Protein AF-K9WYU1-F1 (afdb_monomer_lite)

Secondary structure (DSSP, 8-state):
-HHHHHHHHHHHHHT------PPPHHHHHHHHHHHHHHHHHHHHHHHHHHHHHHHHHHHHHHHHHHHHHHHHHHHSSS---SGGGGGGG-----SB-SSEEEEEEEEETTEEEEEEEEEEPS-TTSSPPPPPEEEEEEEE--TT-SS---EEEEEEEE-SSPPPTT--GGGS----EEEETTEEEE-TTSS-----

pLDDT: mean 74.94, std 17.94, range [28.62, 97.25]

Radius of gyration: 30.77 Å; chains: 1; bounding box: 110×38×59 Å

Structure (mmCIF, N/CA/C/O backbone):
data_AF-K9WYU1-F1
#
_entry.id   AF-K9WYU1-F1
#
loop_
_atom_site.group_PDB
_atom_site.id
_atom_site.type_symbol
_atom_site.label_atom_id
_atom_site.label_alt_id
_atom_site.label_comp_id
_atom_site.label_asym_id
_atom_site.label_entity_id
_atom_site.label_seq_id
_atom_site.pdbx_PDB_ins_code
_atom_site.Cartn_x
_atom_site.Cartn_y
_atom_site.Cartn_z
_atom_site.occupancy
_atom_site.B_iso_or_equiv
_atom_site.auth_seq_id
_atom_site.auth_comp_id
_atom_site.auth_asym_id
_atom_site.auth_atom_id
_atom_site.pdbx_PDB_model_num
ATOM 1 N N . MET A 1 1 ? -76.101 -20.540 28.365 1.00 56.84 1 MET A N 1
ATOM 2 C CA . MET A 1 1 ? -74.832 -20.818 27.644 1.00 56.84 1 MET A CA 1
ATOM 3 C C . MET A 1 1 ? -73.953 -19.582 27.402 1.00 56.84 1 MET A C 1
ATOM 5 O O . MET A 1 1 ? -72.744 -19.715 27.496 1.00 56.84 1 MET A O 1
ATOM 9 N N . LYS A 1 2 ? -74.488 -18.376 27.135 1.00 62.12 2 LYS A N 1
ATOM 10 C CA . LYS A 1 2 ? -73.661 -17.176 26.840 1.00 62.12 2 LYS A CA 1
ATOM 11 C C . LYS A 1 2 ? -72.877 -16.600 28.038 1.00 62.12 2 LYS A C 1
ATOM 13 O O . LYS A 1 2 ? -71.869 -15.927 27.843 1.00 62.12 2 LYS A O 1
ATOM 18 N N . THR A 1 3 ? -73.328 -16.848 29.265 1.00 70.81 3 THR A N 1
ATOM 19 C CA . THR A 1 3 ? -72.749 -16.286 30.498 1.00 70.81 3 THR A CA 1
ATOM 20 C C . THR A 1 3 ? -71.429 -16.939 30.905 1.00 70.81 3 THR A C 1
ATOM 22 O O . THR A 1 3 ? -70.506 -16.228 31.291 1.00 70.81 3 THR A O 1
ATOM 25 N N . GLU A 1 4 ? -71.283 -18.254 30.737 1.00 70.50 4 GLU A N 1
ATOM 26 C CA . GLU A 1 4 ? -70.026 -18.949 31.058 1.00 70.50 4 GLU A CA 1
ATOM 27 C C . GLU A 1 4 ? -68.892 -18.617 30.089 1.00 70.50 4 GLU A C 1
ATOM 29 O O . GLU A 1 4 ? -67.740 -18.496 30.498 1.00 70.50 4 GLU A O 1
ATOM 34 N N . LEU A 1 5 ? -69.214 -18.404 28.809 1.00 76.56 5 LEU A N 1
ATOM 35 C CA . LEU A 1 5 ? -68.229 -17.995 27.809 1.00 76.56 5 LEU A CA 1
ATOM 36 C C . LEU A 1 5 ? -67.701 -16.589 28.122 1.00 76.56 5 LEU A C 1
ATOM 38 O O . LEU A 1 5 ? -66.493 -16.369 28.091 1.00 76.56 5 LEU A O 1
ATOM 42 N N . LYS A 1 6 ? -68.586 -15.666 28.533 1.00 73.75 6 LYS A N 1
ATOM 43 C CA . LYS A 1 6 ? -68.189 -14.342 29.037 1.00 73.75 6 LYS A CA 1
ATOM 44 C C . LYS A 1 6 ? -67.286 -14.442 30.267 1.00 73.75 6 LYS A C 1
ATOM 46 O O . LYS A 1 6 ? -66.288 -13.732 30.325 1.00 73.75 6 LYS A O 1
ATOM 51 N N . ALA A 1 7 ? -67.612 -15.320 31.215 1.00 78.94 7 ALA A N 1
ATOM 52 C CA . ALA A 1 7 ? -66.820 -15.508 32.428 1.00 78.94 7 ALA A CA 1
ATOM 53 C C . ALA A 1 7 ? -65.430 -16.098 32.128 1.00 78.94 7 ALA A C 1
ATOM 55 O O . ALA A 1 7 ? -64.431 -15.547 32.584 1.00 78.94 7 ALA A O 1
ATOM 56 N N . LYS A 1 8 ? -65.340 -17.143 31.291 1.00 71.56 8 LYS A N 1
ATOM 57 C CA . LYS A 1 8 ? -64.056 -17.731 30.860 1.00 71.56 8 LYS A CA 1
ATOM 58 C C . LYS A 1 8 ? -63.217 -16.776 30.013 1.00 71.56 8 LYS A C 1
ATOM 60 O O . LYS A 1 8 ? -61.997 -16.769 30.142 1.00 71.56 8 LYS A O 1
ATOM 65 N N . PHE A 1 9 ? -63.847 -15.953 29.179 1.00 76.81 9 PHE A N 1
ATOM 66 C CA . PHE A 1 9 ? -63.158 -14.932 28.390 1.00 76.81 9 PHE A CA 1
ATOM 67 C C . PHE A 1 9 ? -62.587 -13.816 29.277 1.00 76.81 9 PHE A C 1
ATOM 69 O O . PHE A 1 9 ? -61.421 -13.455 29.131 1.00 76.81 9 PHE A O 1
ATOM 76 N N . LEU A 1 10 ? -63.361 -13.333 30.258 1.00 78.75 10 LEU A N 1
ATOM 77 C CA . LEU A 1 10 ? -62.864 -12.385 31.262 1.00 78.75 10 LEU A CA 1
ATOM 78 C C . LEU A 1 10 ? -61.727 -12.987 32.090 1.00 78.75 10 LEU A C 1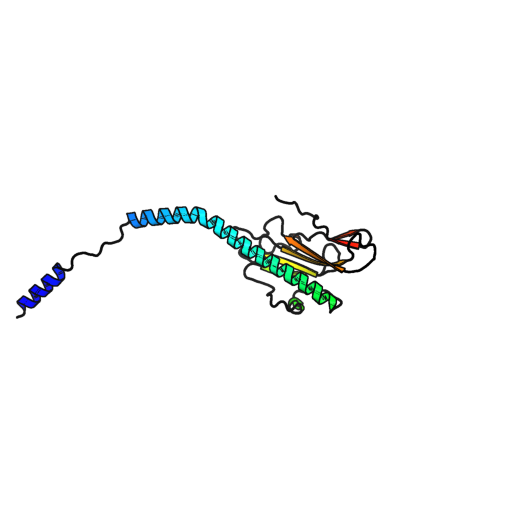
ATOM 80 O O . LEU A 1 10 ? -60.727 -12.316 32.321 1.00 78.75 10 LEU A O 1
ATOM 84 N N . GLN A 1 11 ? -61.850 -14.252 32.495 1.00 77.75 11 GLN A N 1
ATOM 85 C CA . GLN A 1 11 ? -60.817 -14.955 33.252 1.00 77.75 11 GLN A CA 1
ATOM 86 C C . GLN A 1 11 ? -59.533 -15.139 32.429 1.00 77.75 11 GLN A C 1
ATOM 88 O O . GLN A 1 11 ? -58.446 -14.995 32.973 1.00 77.75 11 GLN A O 1
ATOM 93 N N . HIS A 1 12 ? -59.630 -15.382 31.120 1.00 75.38 12 HIS A N 1
ATOM 94 C CA . HIS A 1 12 ? -58.466 -15.484 30.235 1.00 75.38 12 HIS A CA 1
ATOM 95 C C . HIS A 1 12 ? -57.747 -14.137 30.045 1.00 75.38 12 HIS A C 1
ATOM 97 O O . HIS A 1 12 ? -56.519 -14.098 30.047 1.00 75.38 12 HIS A O 1
ATOM 103 N N . ILE A 1 13 ? -58.490 -13.026 29.952 1.00 76.75 13 ILE A N 1
ATOM 104 C CA . ILE A 1 13 ? -57.902 -11.677 29.878 1.00 76.75 13 ILE A CA 1
ATOM 105 C C . ILE A 1 13 ? -57.288 -11.259 31.223 1.00 76.75 13 ILE A C 1
ATOM 107 O O . ILE A 1 13 ? -56.179 -10.732 31.248 1.00 76.75 13 ILE A O 1
ATOM 111 N N . LEU A 1 14 ? -57.963 -11.535 32.344 1.00 73.12 14 LEU A N 1
ATOM 112 C CA . LEU A 1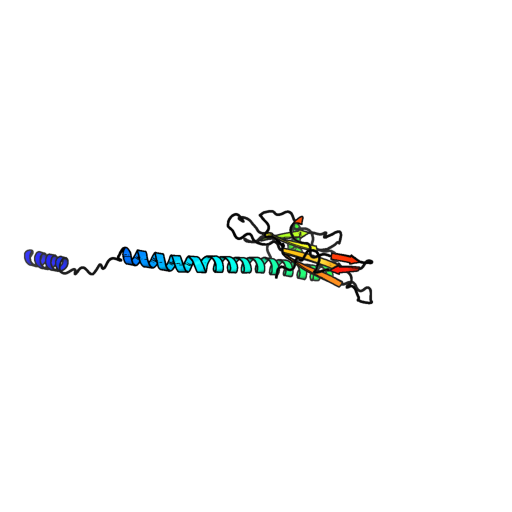 14 ? -57.476 -11.212 33.693 1.00 73.12 14 LEU A CA 1
ATOM 113 C C . LEU A 1 14 ? -56.281 -12.080 34.124 1.00 73.12 14 LEU A C 1
ATOM 115 O O . LEU A 1 14 ? -55.445 -11.622 34.898 1.00 73.12 14 LEU A O 1
ATOM 119 N N . ASN A 1 15 ? -56.175 -13.313 33.617 1.00 71.00 15 ASN A N 1
ATOM 120 C CA . ASN A 1 15 ? -55.095 -14.252 33.935 1.00 71.00 15 ASN A CA 1
ATOM 121 C C . ASN A 1 15 ? -53.912 -14.182 32.953 1.00 71.00 15 ASN A C 1
ATOM 123 O O . ASN A 1 15 ? -52.964 -14.961 33.085 1.00 71.00 15 ASN A O 1
ATOM 127 N N . LYS A 1 16 ? -53.917 -13.238 31.998 1.00 67.75 16 LYS A N 1
ATOM 128 C CA . LYS A 1 16 ? -52.719 -12.867 31.235 1.00 67.75 16 LYS A CA 1
ATOM 129 C C . LYS A 1 16 ? -51.789 -12.089 32.172 1.00 67.75 16 LYS A C 1
ATOM 131 O O . LYS A 1 16 ? -51.724 -10.863 32.153 1.00 67.75 16 LYS A O 1
ATOM 136 N N . LYS A 1 17 ? -51.138 -12.830 33.076 1.00 61.31 17 LYS A N 1
ATOM 137 C CA . LYS A 1 17 ? -50.083 -12.338 33.962 1.00 61.31 17 LYS A CA 1
ATOM 138 C C . LYS A 1 17 ? -49.103 -11.509 33.132 1.00 61.31 17 LYS A C 1
ATOM 140 O O . LYS A 1 17 ? -48.611 -11.956 32.100 1.00 61.31 17 LYS A O 1
ATOM 145 N N . LYS A 1 18 ? -48.894 -10.287 33.608 1.00 62.47 18 LYS A N 1
ATOM 146 C CA . LYS A 1 18 ? -47.946 -9.290 33.126 1.00 62.47 18 LYS A CA 1
ATOM 147 C C . LYS A 1 18 ? -46.529 -9.873 33.164 1.00 62.47 18 LYS A C 1
ATOM 149 O O . LYS A 1 18 ? -45.870 -9.770 34.188 1.00 62.47 18 LYS A O 1
ATOM 154 N N . ASN A 1 19 ? -46.100 -10.490 32.070 1.00 62.56 19 ASN A N 1
ATOM 155 C CA . ASN A 1 19 ? -44.708 -10.890 31.850 1.00 62.56 19 ASN A CA 1
ATOM 156 C C . ASN A 1 19 ? -44.033 -10.005 30.787 1.00 62.56 19 ASN A C 1
ATOM 158 O O . ASN A 1 19 ? -42.983 -10.363 30.269 1.00 62.56 19 ASN A O 1
ATOM 162 N N . ASP A 1 20 ? -44.625 -8.853 30.463 1.00 63.47 20 ASP A N 1
ATOM 163 C CA . ASP A 1 20 ? -43.938 -7.809 29.704 1.00 63.47 20 ASP A CA 1
ATOM 164 C C . ASP A 1 20 ? -43.029 -7.043 30.677 1.00 63.47 20 ASP A C 1
ATOM 166 O O . ASP A 1 20 ? -43.329 -5.927 31.109 1.00 63.47 20 ASP A O 1
ATOM 170 N N . GLU A 1 21 ? -41.942 -7.692 31.094 1.00 71.19 21 GLU A N 1
ATOM 171 C CA . GLU A 1 21 ? -40.812 -7.030 31.740 1.00 71.19 21 GLU A CA 1
ATOM 172 C C . GLU A 1 21 ? -40.131 -6.160 30.675 1.00 71.19 21 GLU A C 1
ATOM 174 O O . GLU A 1 21 ? -39.333 -6.622 29.862 1.00 71.19 21 GLU A O 1
ATOM 179 N N . GLY A 1 22 ? -40.554 -4.898 30.596 1.00 76.38 22 GLY A N 1
ATOM 180 C CA . GLY A 1 22 ? -39.948 -3.915 29.707 1.00 76.38 22 GLY A CA 1
ATOM 181 C C . GLY A 1 22 ? -38.527 -3.574 30.153 1.00 76.38 22 GLY A C 1
ATOM 182 O O . GLY A 1 22 ? -38.266 -3.440 31.346 1.00 76.38 22 GLY A O 1
ATOM 183 N N . PHE A 1 23 ? -37.630 -3.389 29.182 1.00 80.50 23 PHE A N 1
ATOM 184 C CA . PHE A 1 23 ? -36.272 -2.897 29.413 1.00 80.50 23 PHE A CA 1
ATOM 185 C C . PHE A 1 23 ? -36.330 -1.558 30.157 1.00 80.50 23 PHE A C 1
ATOM 187 O O . PHE A 1 23 ? -37.028 -0.628 29.735 1.00 80.50 23 PHE A O 1
ATOM 194 N N . THR A 1 24 ? -35.616 -1.440 31.267 1.00 90.50 24 THR A N 1
ATOM 195 C CA . THR A 1 24 ? -35.585 -0.195 32.029 1.00 90.50 24 THR A CA 1
ATOM 196 C C . THR A 1 24 ? -34.690 0.830 31.327 1.00 90.50 24 THR A C 1
ATOM 198 O O . THR A 1 24 ? -33.681 0.501 30.697 1.00 90.50 24 THR A O 1
ATOM 201 N N . LEU A 1 25 ? -35.026 2.117 31.454 1.00 90.56 25 LEU A N 1
ATOM 202 C CA . LEU A 1 25 ? -34.187 3.194 30.912 1.00 90.56 25 LEU A CA 1
ATOM 203 C C . LEU A 1 25 ? -32.783 3.199 31.534 1.00 90.56 25 LEU A C 1
ATOM 205 O O . LEU A 1 25 ? -31.824 3.592 30.875 1.00 90.56 25 LEU A O 1
ATOM 209 N N . ILE A 1 26 ? -32.656 2.742 32.784 1.00 93.06 26 ILE A N 1
ATOM 210 C CA . ILE A 1 26 ? -31.368 2.656 33.473 1.00 93.06 26 ILE A CA 1
ATOM 211 C C . ILE A 1 26 ? -30.497 1.515 32.935 1.00 93.06 26 ILE A C 1
ATOM 213 O O . ILE A 1 26 ? -29.289 1.696 32.805 1.00 93.06 26 ILE A O 1
ATOM 217 N N . GLU A 1 27 ? -31.087 0.382 32.543 1.00 90.44 27 GLU A N 1
ATOM 218 C CA . GLU A 1 27 ? -30.349 -0.700 31.877 1.00 90.44 27 GLU A CA 1
ATOM 219 C C . GLU A 1 27 ? -29.798 -0.230 30.534 1.00 90.44 27 GLU A C 1
ATOM 221 O O . GLU A 1 27 ? -28.619 -0.429 30.244 1.00 90.44 27 GLU A O 1
ATOM 226 N N . LEU A 1 28 ? -30.609 0.480 29.743 1.00 91.12 28 LEU A N 1
ATOM 227 C CA . LEU A 1 28 ? -30.132 1.071 28.493 1.00 91.12 28 LEU A CA 1
ATOM 228 C C . LEU A 1 28 ? -29.048 2.132 28.727 1.00 91.12 28 LEU A C 1
ATOM 230 O O . LEU A 1 28 ? -28.073 2.173 27.977 1.00 91.12 28 LEU A O 1
ATOM 234 N N . LEU A 1 29 ? -29.170 2.945 29.782 1.00 93.25 29 LEU A N 1
ATOM 235 C CA . LEU A 1 29 ? -28.183 3.966 30.143 1.00 93.25 29 LEU A CA 1
ATOM 236 C C . LEU A 1 29 ? -26.809 3.350 30.453 1.00 93.25 29 LEU A C 1
ATOM 238 O O . LEU A 1 29 ? -25.792 3.805 29.932 1.00 93.25 29 LEU A O 1
ATOM 242 N N . VAL A 1 30 ? -26.760 2.308 31.285 1.00 94.94 30 VAL A N 1
ATOM 243 C CA . VAL A 1 30 ? -25.490 1.661 31.650 1.00 94.94 30 VAL A CA 1
ATOM 244 C C . VAL A 1 30 ? -24.851 0.993 30.431 1.00 94.94 30 VAL A C 1
ATOM 246 O O . VAL A 1 30 ? -23.638 1.094 30.244 1.00 94.94 30 VAL A O 1
ATOM 249 N N . VAL A 1 31 ? -25.650 0.382 29.553 1.00 95.62 31 VAL A N 1
ATOM 250 C CA . VAL A 1 31 ? -25.146 -0.241 28.321 1.00 95.62 31 VAL A CA 1
ATOM 251 C C . VAL A 1 31 ? -24.493 0.791 27.402 1.00 95.62 31 VAL A C 1
ATOM 253 O O . VAL A 1 31 ? -23.369 0.560 26.949 1.00 95.62 31 VAL A O 1
ATOM 256 N N . ILE A 1 32 ? -25.134 1.945 27.164 1.00 95.94 32 ILE A N 1
ATOM 257 C CA . ILE A 1 32 ? -24.544 2.981 26.300 1.00 95.94 32 ILE A CA 1
ATOM 258 C C . ILE A 1 32 ? -23.261 3.579 26.898 1.00 95.94 32 ILE A C 1
ATOM 260 O O . ILE A 1 32 ? -22.339 3.925 26.159 1.00 95.94 32 ILE A O 1
ATOM 264 N N . ILE A 1 33 ? -23.165 3.649 28.230 1.00 97.00 33 ILE A N 1
ATOM 265 C CA . ILE A 1 33 ? -21.950 4.094 28.926 1.00 97.00 33 ILE A CA 1
ATOM 266 C C . ILE A 1 33 ? -20.811 3.099 28.689 1.00 97.00 33 ILE A C 1
ATOM 268 O O . ILE A 1 33 ? -19.710 3.504 28.315 1.00 97.00 33 ILE A O 1
ATOM 272 N N . ILE A 1 34 ? -21.070 1.798 28.845 1.00 96.88 34 ILE A N 1
ATOM 273 C CA . ILE A 1 34 ? -20.049 0.759 28.655 1.00 96.88 34 ILE A CA 1
ATOM 274 C C . ILE A 1 34 ? -19.567 0.730 27.198 1.00 96.88 34 ILE A C 1
ATOM 276 O O . ILE A 1 34 ? -18.358 0.789 26.961 1.00 96.88 34 ILE A O 1
ATOM 280 N N . ILE A 1 35 ? -20.473 0.705 26.209 1.00 96.81 35 ILE A N 1
ATOM 281 C CA . ILE A 1 35 ? -20.069 0.733 24.788 1.00 96.81 35 ILE A CA 1
ATOM 282 C C . ILE A 1 35 ? -19.370 2.048 24.424 1.00 96.81 35 ILE A C 1
ATOM 284 O O . ILE A 1 35 ? -18.481 2.034 23.575 1.00 96.81 35 ILE A O 1
ATOM 288 N N . GLY A 1 36 ? -19.717 3.166 25.074 1.00 97.12 36 GLY A N 1
ATOM 289 C CA . GLY A 1 36 ? -19.048 4.453 24.896 1.00 97.12 36 GLY A CA 1
ATOM 290 C C . GLY A 1 36 ? -17.585 4.408 25.336 1.00 97.12 36 GLY A C 1
ATOM 291 O O . GLY A 1 36 ? -16.701 4.798 24.572 1.00 97.12 36 GLY A O 1
ATOM 292 N N . ILE A 1 37 ? -17.312 3.854 26.522 1.00 96.62 37 ILE A N 1
ATOM 293 C CA . ILE A 1 37 ? -15.945 3.695 27.048 1.00 96.62 37 ILE A CA 1
ATOM 294 C C . ILE A 1 37 ? -15.129 2.751 26.157 1.00 96.62 37 ILE A C 1
ATOM 296 O O . ILE A 1 37 ? -14.001 3.076 25.780 1.00 96.62 37 ILE A O 1
ATOM 300 N N . LEU A 1 38 ? -15.703 1.606 25.772 1.00 97.25 38 LEU A N 1
ATOM 301 C CA . LEU A 1 38 ? -15.024 0.650 24.894 1.00 97.25 38 LEU A CA 1
ATOM 302 C C . LEU A 1 38 ? -14.727 1.260 23.518 1.00 97.25 38 LEU A C 1
ATOM 304 O O . LEU A 1 38 ? -13.615 1.115 23.011 1.00 97.25 38 LEU A O 1
ATOM 308 N N . SER A 1 39 ? -15.683 1.990 22.937 1.00 95.56 39 SER A N 1
ATOM 309 C CA . SER A 1 39 ? -15.518 2.630 21.625 1.00 95.56 39 SER A CA 1
ATOM 310 C C . SER A 1 39 ? -14.462 3.731 21.651 1.00 95.56 39 SER A C 1
ATOM 312 O O . SER A 1 39 ? -13.693 3.844 20.699 1.00 95.56 39 SER A O 1
ATOM 314 N N . ALA A 1 40 ? -14.366 4.503 22.738 1.00 94.56 40 ALA A N 1
ATOM 315 C CA . ALA A 1 40 ? -13.362 5.557 22.879 1.00 94.56 40 ALA A CA 1
ATOM 316 C C . ALA A 1 40 ? -11.921 5.018 22.805 1.00 94.56 40 ALA A C 1
ATOM 318 O O . ALA A 1 40 ? -11.052 5.663 22.221 1.00 94.56 40 ALA A O 1
ATOM 319 N N . ILE A 1 41 ? -11.672 3.820 23.347 1.00 94.50 41 ILE A N 1
ATOM 320 C CA . ILE A 1 41 ? -10.351 3.169 23.314 1.00 94.50 41 ILE A CA 1
ATOM 321 C C . ILE A 1 41 ? -10.149 2.400 21.999 1.00 94.50 41 ILE A C 1
ATOM 323 O O . ILE A 1 41 ? -9.068 2.437 21.408 1.00 94.50 41 ILE A O 1
ATOM 327 N N . ALA A 1 42 ? -11.182 1.706 21.520 1.00 93.88 42 ALA A N 1
ATOM 328 C CA . ALA A 1 42 ? -11.080 0.823 20.362 1.00 93.88 42 ALA A CA 1
ATOM 329 C C . ALA A 1 42 ? -11.019 1.575 19.024 1.00 93.88 42 ALA A C 1
ATOM 331 O O . ALA A 1 42 ? -10.273 1.174 18.128 1.00 93.88 42 ALA A O 1
ATOM 332 N N . LEU A 1 43 ? -11.767 2.671 18.874 1.00 90.81 43 LEU A N 1
ATOM 333 C CA . LEU A 1 43 ? -11.862 3.419 17.620 1.00 90.81 43 LEU A CA 1
ATOM 334 C C . LEU A 1 43 ? -10.506 3.937 17.100 1.00 90.81 43 LEU A C 1
ATOM 336 O O . LEU A 1 43 ? -10.200 3.662 15.938 1.00 90.81 43 LEU A O 1
ATOM 340 N N . PRO A 1 44 ? -9.652 4.625 17.889 1.00 88.44 44 PRO A N 1
ATOM 341 C CA . PRO A 1 44 ? -8.362 5.096 17.377 1.00 88.44 44 PRO A CA 1
ATOM 342 C C . PRO A 1 44 ? -7.445 3.939 16.953 1.00 88.44 44 PRO A C 1
ATOM 344 O O . PRO A 1 44 ? -6.760 4.029 15.931 1.00 88.44 44 PRO A O 1
ATOM 347 N N . ALA A 1 45 ? -7.465 2.823 17.690 1.00 90.19 45 ALA A N 1
ATOM 348 C CA . ALA A 1 45 ? -6.694 1.631 17.349 1.00 90.19 45 ALA A CA 1
ATOM 349 C C . ALA A 1 45 ? -7.189 0.983 16.045 1.00 90.19 45 ALA A C 1
ATOM 351 O O . ALA A 1 45 ? -6.377 0.607 15.197 1.00 90.19 45 ALA A O 1
ATOM 352 N N . PHE A 1 46 ? -8.507 0.893 15.861 1.00 90.06 46 PHE A N 1
ATOM 353 C CA . PHE A 1 46 ? -9.124 0.377 14.641 1.00 90.06 46 PHE A CA 1
ATOM 354 C C . PHE A 1 46 ? -8.804 1.253 13.425 1.00 90.06 46 PHE A C 1
ATOM 356 O O . PHE A 1 46 ? -8.371 0.740 12.392 1.00 90.06 46 PHE A O 1
ATOM 363 N N . LEU A 1 47 ? -8.930 2.578 13.556 1.00 87.31 47 LEU A N 1
ATOM 364 C CA . LEU A 1 47 ? -8.593 3.519 12.485 1.00 87.31 47 LEU A CA 1
ATOM 365 C C . LEU A 1 47 ? -7.120 3.401 12.076 1.00 87.31 47 LEU A C 1
ATOM 367 O O . LEU A 1 47 ? -6.821 3.368 10.885 1.00 87.31 47 LEU A O 1
ATOM 371 N N . ASN A 1 48 ? -6.199 3.264 13.035 1.00 86.44 48 ASN A N 1
ATOM 372 C CA . ASN A 1 48 ? -4.780 3.054 12.739 1.00 86.44 48 ASN A CA 1
ATOM 373 C C . ASN A 1 48 ? -4.536 1.739 11.973 1.00 86.44 48 ASN A C 1
ATOM 375 O O . ASN A 1 48 ? -3.825 1.731 10.968 1.00 86.44 48 ASN A O 1
ATOM 379 N N . GLN A 1 49 ? -5.161 0.635 12.394 1.00 90.50 49 GLN A N 1
ATOM 380 C CA . GLN A 1 49 ? -5.062 -0.647 11.683 1.00 90.50 49 GLN A CA 1
ATOM 381 C C . GLN A 1 49 ? -5.596 -0.556 10.251 1.00 90.50 49 GLN A C 1
ATOM 383 O O . GLN A 1 49 ? -4.935 -1.028 9.324 1.00 90.50 49 GLN A O 1
ATOM 388 N N . ALA A 1 50 ? -6.732 0.117 10.051 1.00 88.50 50 ALA A N 1
ATOM 389 C CA . ALA A 1 50 ? -7.274 0.364 8.720 1.00 88.50 50 ALA A CA 1
ATOM 390 C C . ALA A 1 50 ? -6.279 1.138 7.837 1.00 88.50 50 ALA A C 1
ATOM 392 O O . ALA A 1 50 ? -6.078 0.776 6.681 1.00 88.50 50 ALA A O 1
ATOM 393 N N . ASN A 1 51 ? -5.580 2.144 8.370 1.00 85.00 51 ASN A N 1
ATOM 394 C CA . ASN A 1 51 ? -4.571 2.872 7.586 1.00 85.00 51 ASN A CA 1
ATOM 395 C C . ASN A 1 51 ? -3.353 2.029 7.258 1.00 85.00 51 ASN A C 1
ATOM 397 O O . ASN A 1 51 ? -2.839 2.136 6.152 1.00 85.00 51 ASN A O 1
ATOM 401 N N . LYS A 1 52 ? -2.891 1.188 8.189 1.00 86.62 52 LYS A N 1
ATOM 402 C CA . LYS A 1 52 ? -1.788 0.258 7.917 1.00 86.62 52 LYS A CA 1
ATOM 403 C C . LYS A 1 52 ? -2.150 -0.701 6.786 1.00 86.62 52 LYS A C 1
ATOM 405 O O . LYS A 1 52 ? -1.309 -0.969 5.933 1.00 86.62 52 LYS A O 1
ATOM 410 N N . ALA A 1 53 ? -3.399 -1.165 6.737 1.00 90.00 53 ALA A N 1
ATOM 411 C CA . ALA A 1 53 ? -3.890 -1.981 5.631 1.00 90.00 53 ALA A CA 1
ATOM 412 C C . ALA A 1 53 ? -3.874 -1.208 4.299 1.00 90.00 53 ALA A C 1
ATOM 414 O O . ALA A 1 53 ? -3.352 -1.718 3.310 1.00 90.00 53 ALA A O 1
ATOM 415 N N . ARG A 1 54 ? -4.350 0.045 4.284 1.00 88.56 54 ARG A N 1
ATOM 416 C CA . ARG A 1 54 ? -4.305 0.917 3.092 1.00 88.56 54 ARG A CA 1
ATOM 417 C C . ARG A 1 54 ? -2.872 1.218 2.637 1.00 88.56 54 ARG A C 1
ATOM 419 O O . ARG A 1 54 ? -2.564 1.122 1.459 1.00 88.56 54 ARG A O 1
ATOM 426 N N . ALA A 1 55 ? -1.968 1.519 3.563 1.00 86.06 55 ALA A N 1
ATOM 427 C CA . ALA A 1 55 ? -0.549 1.719 3.272 1.00 86.06 55 ALA A CA 1
ATOM 428 C C . ALA A 1 55 ? 0.106 0.454 2.686 1.00 86.06 55 ALA A C 1
ATOM 430 O O . ALA A 1 55 ? 0.897 0.525 1.743 1.00 86.06 55 ALA A O 1
ATOM 431 N N . SER A 1 56 ? -0.252 -0.718 3.218 1.00 90.88 56 SER A N 1
ATOM 432 C CA . SER A 1 56 ? 0.216 -2.011 2.711 1.00 90.88 56 SER A CA 1
ATOM 433 C C . SER A 1 56 ? -0.241 -2.263 1.270 1.00 90.88 56 SER A C 1
ATOM 435 O O . SER A 1 56 ? 0.547 -2.763 0.464 1.00 90.88 56 SER A O 1
ATOM 437 N N . GLU A 1 57 ? -1.470 -1.865 0.919 1.00 91.50 57 GLU A N 1
ATOM 438 C CA . GLU A 1 57 ? -1.986 -1.909 -0.457 1.00 91.50 57 GLU A CA 1
ATOM 439 C C . GLU A 1 57 ? -1.067 -1.130 -1.405 1.00 91.50 57 GLU A C 1
ATOM 441 O O . GLU A 1 57 ? -0.513 -1.715 -2.339 1.00 91.50 57 GLU A O 1
ATOM 446 N N . ALA A 1 58 ? -0.822 0.151 -1.110 1.00 88.00 58 ALA A N 1
ATOM 447 C CA . ALA A 1 58 ? 0.012 1.019 -1.937 1.00 88.00 58 ALA A CA 1
ATOM 448 C C . ALA A 1 58 ? 1.433 0.471 -2.114 1.00 88.00 58 ALA A C 1
ATOM 450 O O . ALA A 1 58 ? 1.932 0.384 -3.238 1.00 88.00 58 ALA A O 1
ATOM 451 N N . LYS A 1 59 ? 2.070 0.031 -1.022 1.00 87.81 59 LYS A N 1
ATOM 452 C CA . LYS A 1 59 ? 3.416 -0.561 -1.058 1.00 87.81 59 LYS A CA 1
ATOM 453 C C . LYS A 1 59 ? 3.461 -1.838 -1.898 1.00 87.81 59 LYS A C 1
ATOM 455 O O . LYS A 1 59 ? 4.395 -2.042 -2.675 1.00 87.81 59 LYS A O 1
ATOM 460 N N . THR A 1 60 ? 2.453 -2.695 -1.758 1.00 92.75 60 THR A N 1
ATOM 461 C CA . THR A 1 60 ? 2.360 -3.961 -2.496 1.00 92.75 60 THR A CA 1
ATOM 462 C C . THR A 1 60 ? 2.161 -3.718 -3.985 1.00 92.75 60 THR A C 1
ATOM 464 O O . THR A 1 60 ? 2.818 -4.361 -4.810 1.00 92.75 60 THR A O 1
ATOM 467 N N . TYR A 1 61 ? 1.294 -2.772 -4.341 1.00 93.31 61 TYR A N 1
ATOM 468 C CA . TYR A 1 61 ? 0.989 -2.446 -5.731 1.00 93.31 61 TYR A CA 1
ATOM 469 C C . TYR A 1 61 ? 2.176 -1.759 -6.404 1.00 93.31 61 TYR A C 1
ATOM 471 O O . TYR A 1 61 ? 2.635 -2.240 -7.438 1.00 93.31 61 TYR A O 1
ATOM 479 N N . ALA A 1 62 ? 2.750 -0.724 -5.784 1.00 88.94 62 ALA A N 1
ATOM 480 C CA . ALA A 1 62 ? 3.944 -0.049 -6.296 1.00 88.94 62 ALA A CA 1
ATOM 481 C C . ALA A 1 62 ? 5.123 -1.024 -6.463 1.00 88.94 62 ALA A C 1
ATOM 483 O O . ALA A 1 62 ? 5.779 -1.043 -7.503 1.00 88.94 62 ALA A O 1
ATOM 484 N N . GLY A 1 63 ? 5.351 -1.913 -5.491 1.00 90.62 63 GLY A N 1
ATOM 485 C CA . GLY A 1 63 ? 6.389 -2.939 -5.604 1.00 90.62 63 GLY A CA 1
ATOM 486 C C . GLY A 1 63 ? 6.120 -3.974 -6.698 1.00 90.62 63 GLY A C 1
ATOM 487 O O . GLY A 1 63 ? 7.060 -4.459 -7.327 1.00 90.62 63 GLY A O 1
ATOM 488 N N . SER A 1 64 ? 4.855 -4.303 -6.963 1.00 94.25 64 SER A N 1
ATOM 489 C CA . SER A 1 64 ? 4.483 -5.195 -8.069 1.00 94.25 64 SER A CA 1
ATOM 490 C C . SER A 1 64 ? 4.704 -4.529 -9.423 1.00 94.25 64 SER A C 1
ATOM 492 O O . SER A 1 64 ? 5.254 -5.166 -10.317 1.00 94.2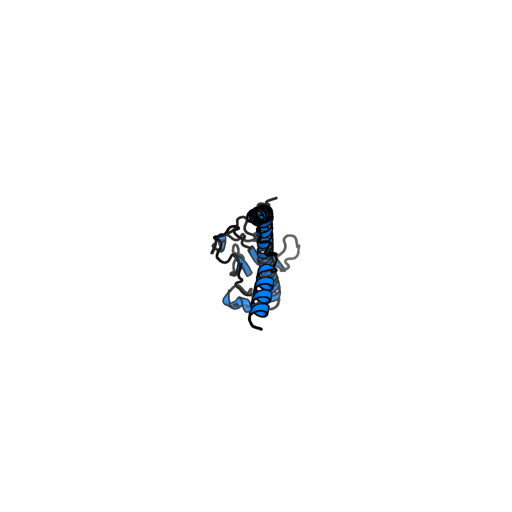5 64 SER A O 1
ATOM 494 N N . VAL A 1 65 ? 4.386 -3.236 -9.543 1.00 92.88 65 VAL A N 1
ATOM 495 C CA . VAL A 1 65 ? 4.707 -2.424 -10.726 1.00 92.88 65 VAL A CA 1
ATOM 496 C C . VAL A 1 65 ? 6.213 -2.374 -10.960 1.00 92.88 65 VAL A C 1
ATOM 498 O O . VAL A 1 65 ? 6.650 -2.677 -12.064 1.00 92.88 65 VAL A O 1
ATOM 501 N N . ASN A 1 66 ? 7.028 -2.111 -9.936 1.00 90.81 66 ASN A N 1
ATOM 502 C CA . ASN A 1 66 ? 8.487 -2.117 -10.088 1.00 90.81 66 ASN A CA 1
ATOM 503 C C . ASN A 1 66 ? 9.032 -3.473 -10.560 1.00 90.81 66 ASN A C 1
ATOM 505 O O . ASN A 1 66 ? 9.924 -3.525 -11.403 1.00 90.81 66 ASN A O 1
ATOM 509 N N . ARG A 1 67 ? 8.522 -4.589 -10.029 1.00 93.44 67 ARG A N 1
ATOM 510 C CA . ARG A 1 67 ? 8.925 -5.926 -10.499 1.00 93.44 67 ARG A CA 1
ATOM 511 C C . ARG A 1 67 ? 8.510 -6.164 -11.950 1.00 93.44 67 ARG A C 1
ATOM 513 O O . ARG A 1 67 ? 9.313 -6.672 -12.723 1.00 93.44 67 ARG A O 1
ATOM 520 N N . ALA A 1 68 ? 7.302 -5.754 -12.332 1.00 94.75 68 ALA A N 1
ATOM 521 C CA . ALA A 1 68 ? 6.848 -5.869 -13.714 1.00 94.75 68 ALA A CA 1
ATOM 522 C C . ALA A 1 68 ? 7.675 -5.008 -14.670 1.00 94.75 68 ALA A C 1
ATOM 524 O O . ALA A 1 68 ? 8.005 -5.474 -15.746 1.00 94.75 68 ALA A O 1
ATOM 525 N N . GLN A 1 69 ? 8.070 -3.795 -14.279 1.00 93.75 69 GLN A N 1
ATOM 526 C CA . GLN A 1 69 ? 8.944 -2.940 -15.092 1.00 93.75 69 GLN A CA 1
ATOM 527 C C . GLN A 1 69 ? 10.329 -3.569 -15.300 1.00 93.75 69 GLN A C 1
ATOM 529 O O . GLN A 1 69 ? 10.875 -3.490 -16.397 1.00 93.75 69 GLN A O 1
ATOM 534 N N . GLN A 1 70 ? 10.882 -4.227 -14.273 1.00 92.31 70 GLN A N 1
ATOM 535 C CA . GLN A 1 70 ? 12.145 -4.972 -14.378 1.00 92.31 70 GLN A CA 1
ATOM 536 C C . GLN A 1 70 ? 12.034 -6.187 -15.305 1.00 92.31 70 GLN A C 1
ATOM 538 O O . GLN A 1 70 ? 12.950 -6.456 -16.072 1.00 92.31 70 GLN A O 1
ATOM 543 N N . ALA A 1 71 ? 10.915 -6.911 -15.266 1.00 93.44 71 ALA A N 1
ATOM 544 C CA . ALA A 1 71 ? 10.671 -7.999 -16.211 1.00 93.44 71 ALA A CA 1
ATOM 545 C C . ALA A 1 71 ? 10.439 -7.462 -17.634 1.00 93.44 71 ALA A C 1
ATOM 547 O O . ALA A 1 71 ? 11.013 -7.959 -18.595 1.00 93.44 71 ALA A O 1
ATOM 548 N N . TYR A 1 72 ? 9.657 -6.390 -17.766 1.00 94.12 72 TYR A N 1
ATOM 549 C CA . TYR A 1 72 ? 9.299 -5.799 -19.050 1.00 94.12 72 TYR A CA 1
ATOM 550 C C . TYR A 1 72 ? 10.523 -5.281 -19.806 1.00 94.12 72 TYR A C 1
ATOM 552 O O . TYR A 1 72 ? 10.607 -5.494 -21.013 1.00 94.12 72 TYR A O 1
ATOM 560 N N . ILE A 1 73 ? 11.482 -4.652 -19.111 1.00 91.38 73 ILE A N 1
ATOM 561 C CA . ILE A 1 73 ? 12.708 -4.134 -19.739 1.00 91.38 73 ILE A CA 1
ATOM 562 C C . ILE A 1 73 ? 13.649 -5.252 -20.232 1.00 91.38 73 ILE A C 1
ATOM 564 O O . ILE A 1 73 ? 14.493 -5.019 -21.094 1.00 91.38 73 ILE A O 1
ATOM 568 N N . LEU A 1 74 ? 13.509 -6.477 -19.706 1.00 90.50 74 LEU A N 1
ATOM 569 C CA . LEU A 1 74 ? 14.271 -7.638 -20.177 1.00 90.50 74 LEU A CA 1
ATOM 570 C C . LEU A 1 74 ? 13.768 -8.137 -21.540 1.00 90.50 74 LEU A C 1
ATOM 572 O O . LEU A 1 74 ? 14.545 -8.657 -22.337 1.00 90.50 74 LEU A O 1
ATOM 576 N N . GLU A 1 75 ? 12.476 -7.962 -21.810 1.00 93.12 75 GLU A N 1
ATOM 577 C CA . GLU A 1 75 ? 11.827 -8.383 -23.057 1.00 93.12 75 GLU A CA 1
ATOM 578 C C . GLU A 1 75 ? 11.709 -7.239 -24.074 1.00 93.12 75 GLU A C 1
ATOM 580 O O . GLU A 1 75 ? 11.713 -7.466 -25.283 1.00 93.12 75 GLU A O 1
ATOM 585 N N . ASN A 1 76 ? 11.616 -5.997 -23.594 1.00 91.56 76 ASN A N 1
ATOM 586 C CA . ASN A 1 76 ? 11.405 -4.795 -24.392 1.00 91.56 76 ASN A CA 1
ATOM 587 C C . ASN A 1 76 ? 12.467 -3.752 -24.027 1.00 91.56 76 ASN A C 1
ATOM 589 O O . ASN A 1 76 ? 12.662 -3.480 -22.852 1.00 91.56 76 ASN A O 1
ATOM 593 N N . PRO A 1 77 ? 13.098 -3.052 -24.980 1.00 87.31 77 PRO A N 1
ATOM 594 C CA . PRO A 1 77 ? 14.202 -2.131 -24.683 1.00 87.31 77 PRO A CA 1
ATOM 595 C C . PRO A 1 77 ? 13.769 -0.800 -24.031 1.00 87.31 77 PRO A C 1
ATOM 597 O O . PRO A 1 77 ? 14.562 0.137 -23.943 1.00 87.31 77 PRO A O 1
ATOM 600 N N . THR A 1 78 ? 12.510 -0.666 -23.608 1.00 89.44 78 THR A N 1
ATOM 601 C CA . THR A 1 78 ? 11.947 0.574 -23.057 1.00 89.44 78 THR A CA 1
ATOM 602 C C . THR A 1 78 ? 11.063 0.304 -21.850 1.00 89.44 78 THR A C 1
ATOM 604 O O . THR A 1 78 ? 10.335 -0.681 -21.828 1.00 89.44 78 THR A O 1
ATOM 607 N N . PHE A 1 79 ? 11.045 1.230 -20.894 1.00 90.81 79 PHE A N 1
ATOM 608 C CA . PHE A 1 79 ? 10.113 1.207 -19.769 1.00 90.81 79 PHE A CA 1
ATOM 609 C C . PHE A 1 79 ? 8.690 1.610 -20.171 1.00 90.81 79 PHE A C 1
ATOM 611 O O . PHE A 1 79 ? 8.497 2.444 -21.061 1.00 90.81 79 PHE A O 1
ATOM 618 N N . VAL A 1 80 ? 7.689 1.091 -19.455 1.00 92.75 80 VAL A N 1
ATOM 619 C CA . VAL A 1 80 ? 6.300 1.554 -19.585 1.00 92.75 80 VAL A CA 1
ATOM 620 C C . VAL A 1 80 ? 6.123 2.790 -18.713 1.00 92.75 80 VAL A C 1
ATOM 622 O O . VAL A 1 80 ? 5.954 2.693 -17.503 1.00 92.75 80 VAL A O 1
ATOM 625 N N . THR A 1 81 ? 6.182 3.967 -19.320 1.00 89.81 81 THR A N 1
ATOM 626 C CA . THR A 1 81 ? 6.166 5.247 -18.590 1.00 89.81 81 THR A CA 1
ATOM 627 C C . THR A 1 81 ? 4.875 6.034 -18.786 1.00 89.81 81 THR A C 1
ATOM 629 O O . THR A 1 81 ? 4.575 6.936 -18.010 1.00 89.81 81 THR A O 1
ATOM 632 N N . ASN A 1 82 ? 4.096 5.689 -19.817 1.00 89.19 82 ASN A N 1
ATOM 633 C CA . ASN A 1 82 ? 2.814 6.315 -20.106 1.00 89.19 82 ASN A CA 1
ATOM 634 C C . ASN A 1 82 ? 1.674 5.555 -19.421 1.00 89.19 82 ASN A C 1
ATOM 636 O O . ASN A 1 82 ? 1.544 4.338 -19.561 1.00 89.19 82 ASN A O 1
ATOM 640 N N . GLN A 1 83 ? 0.802 6.298 -18.748 1.00 90.06 83 GLN A N 1
ATOM 641 C CA . GLN A 1 83 ? -0.379 5.779 -18.069 1.00 90.06 83 GLN A CA 1
ATOM 642 C C . GLN A 1 83 ? -1.338 4.997 -18.966 1.00 90.06 83 GLN A C 1
ATOM 644 O O . GLN A 1 83 ? -1.914 4.005 -18.519 1.00 90.06 83 GLN A O 1
ATOM 649 N N . THR A 1 84 ? -1.480 5.370 -20.239 1.00 91.00 84 THR A N 1
ATOM 650 C CA . THR A 1 84 ? -2.334 4.633 -21.189 1.00 91.00 84 THR A CA 1
ATOM 651 C C . THR A 1 84 ? -1.830 3.217 -21.446 1.00 91.00 84 THR A C 1
ATOM 653 O O . THR A 1 84 ? -2.598 2.336 -21.819 1.00 91.00 84 THR A O 1
ATOM 656 N N . ASN A 1 85 ? -0.538 2.993 -21.220 1.00 91.44 85 ASN A N 1
ATOM 657 C CA . ASN A 1 85 ? 0.146 1.743 -21.496 1.00 91.44 85 ASN A CA 1
ATOM 658 C C . ASN A 1 85 ? 0.293 0.863 -20.250 1.00 91.44 85 ASN A C 1
ATOM 660 O O . ASN A 1 85 ? 0.893 -0.203 -20.333 1.00 91.44 85 ASN A O 1
ATOM 664 N N . PHE A 1 86 ? -0.289 1.246 -19.108 1.00 91.38 86 PHE A N 1
ATOM 665 C CA . PHE A 1 86 ? -0.201 0.485 -17.856 1.00 91.38 86 PHE A CA 1
ATOM 666 C C . PHE A 1 86 ? -0.580 -0.999 -18.025 1.00 91.38 86 PHE A C 1
ATOM 668 O O . PHE A 1 86 ? 0.032 -1.880 -17.422 1.00 91.38 86 PHE A O 1
ATOM 675 N N . SER A 1 87 ? -1.548 -1.298 -18.901 1.00 92.00 87 SER A N 1
ATOM 676 C CA . SER A 1 87 ? -1.981 -2.672 -19.191 1.00 92.00 87 SER A CA 1
ATOM 677 C C . SER A 1 87 ? -0.883 -3.558 -19.795 1.00 92.00 87 SER A C 1
ATOM 679 O O . SER A 1 87 ? -0.997 -4.781 -19.710 1.00 92.00 87 SER A O 1
ATOM 681 N N . GLN A 1 88 ? 0.176 -2.984 -20.377 1.00 92.81 88 GLN A N 1
ATOM 682 C CA . GLN A 1 88 ? 1.309 -3.741 -20.923 1.00 92.81 88 GLN A CA 1
ATOM 683 C C . GLN A 1 88 ? 2.088 -4.492 -19.837 1.00 92.81 88 GLN A C 1
ATOM 685 O O . GLN A 1 88 ? 2.707 -5.506 -20.133 1.00 92.81 88 GLN A O 1
ATOM 690 N N . LEU A 1 89 ? 2.005 -4.050 -18.576 1.00 91.94 89 LEU A N 1
ATOM 691 C CA . LEU A 1 89 ? 2.619 -4.736 -17.436 1.00 91.94 89 LEU A CA 1
ATOM 692 C C . LEU A 1 89 ? 1.853 -5.997 -17.002 1.00 91.94 89 LEU A C 1
ATOM 694 O O . LEU A 1 89 ? 2.356 -6.749 -16.175 1.00 91.94 89 LEU A O 1
ATOM 698 N N . GLN A 1 90 ? 0.630 -6.211 -17.510 1.00 92.00 90 GLN A N 1
ATOM 699 C CA . GLN A 1 90 ? -0.193 -7.414 -17.294 1.00 92.00 90 GLN A CA 1
ATOM 700 C C . GLN A 1 90 ? -0.394 -7.824 -15.820 1.00 92.00 90 GLN A C 1
ATOM 702 O O . GLN A 1 90 ? -0.629 -8.985 -15.502 1.00 92.00 90 GLN A O 1
ATOM 707 N N . LEU A 1 91 ? -0.362 -6.860 -14.897 1.00 91.38 91 LEU A N 1
ATOM 708 C CA . LEU A 1 91 ? -0.461 -7.119 -13.456 1.00 91.38 91 LEU A CA 1
ATOM 709 C C . LEU A 1 91 ? -1.884 -7.401 -12.952 1.00 91.38 91 LEU A C 1
ATOM 711 O O . LEU A 1 91 ? -2.057 -7.769 -11.794 1.00 91.38 91 LEU A O 1
ATOM 715 N N . GLY A 1 92 ? -2.915 -7.143 -13.764 1.00 89.19 92 GLY A N 1
ATOM 716 C CA . GLY A 1 92 ? -4.318 -7.199 -13.322 1.00 89.19 92 GLY A CA 1
ATOM 717 C C . GLY A 1 92 ? -4.689 -6.148 -12.261 1.00 89.19 92 GLY A C 1
ATOM 718 O O . GLY A 1 92 ? -5.782 -6.184 -11.701 1.00 89.19 92 GLY A O 1
ATOM 719 N N . ILE A 1 93 ? -3.787 -5.203 -11.985 1.00 88.31 93 ILE A N 1
ATOM 720 C CA . ILE A 1 93 ? -3.978 -4.105 -11.039 1.00 88.31 93 ILE A CA 1
ATOM 721 C C . ILE A 1 93 ? -4.671 -2.940 -11.753 1.00 88.31 93 ILE A C 1
ATOM 723 O O . ILE A 1 93 ? -4.295 -2.565 -12.863 1.00 88.31 93 ILE A O 1
ATOM 727 N N . LYS A 1 94 ? -5.673 -2.344 -11.103 1.00 89.56 94 LYS A N 1
ATOM 728 C CA . LYS A 1 94 ? -6.314 -1.113 -11.582 1.00 89.56 94 LYS A CA 1
ATOM 729 C C . LYS A 1 94 ? -5.432 0.096 -11.262 1.00 89.56 94 LYS A C 1
ATOM 731 O O . LYS A 1 94 ? -4.865 0.172 -10.177 1.00 89.56 94 LYS A O 1
ATOM 736 N N . THR A 1 95 ? -5.390 1.078 -12.162 1.00 88.25 95 THR A N 1
ATOM 737 C CA . THR A 1 95 ? -4.685 2.357 -11.943 1.00 88.25 95 THR A CA 1
ATOM 738 C C . THR A 1 95 ? -5.349 3.236 -10.881 1.00 88.25 95 THR A C 1
ATOM 740 O O . THR A 1 95 ? -4.763 4.222 -10.449 1.00 88.25 95 THR A O 1
ATOM 743 N N . GLN A 1 96 ? -6.546 2.873 -10.416 1.00 89.88 96 GLN A N 1
ATOM 744 C CA . GLN A 1 96 ? -7.209 3.523 -9.295 1.00 89.88 96 GLN A CA 1
ATOM 745 C C . GLN A 1 96 ? -7.988 2.510 -8.453 1.00 89.88 96 GLN A C 1
ATOM 747 O O . GLN A 1 96 ? -8.707 1.652 -8.976 1.00 89.88 96 GLN A O 1
ATOM 752 N N . THR A 1 97 ? -7.831 2.619 -7.139 1.00 88.88 97 THR A N 1
ATOM 753 C CA . THR A 1 97 ? -8.588 1.896 -6.117 1.00 88.88 97 THR A CA 1
ATOM 754 C C . THR A 1 97 ? -9.384 2.894 -5.279 1.00 88.88 97 THR A C 1
ATOM 756 O O . THR A 1 97 ? -9.381 4.092 -5.548 1.00 88.88 97 THR A O 1
ATOM 759 N N . ALA A 1 98 ? -10.090 2.412 -4.255 1.00 86.44 98 ALA A N 1
ATOM 760 C CA . ALA A 1 98 ? -10.804 3.289 -3.329 1.00 86.44 98 ALA A CA 1
ATOM 761 C C . ALA A 1 98 ? -9.866 4.124 -2.436 1.00 86.44 98 ALA A C 1
ATOM 763 O O . ALA A 1 98 ? -10.319 5.103 -1.845 1.00 86.44 98 ALA A O 1
ATOM 764 N N . ASN A 1 99 ? -8.595 3.720 -2.308 1.00 85.81 99 ASN A N 1
ATOM 765 C CA . ASN A 1 99 ? -7.625 4.352 -1.413 1.00 85.81 99 ASN A CA 1
ATOM 766 C C . ASN A 1 99 ? -6.515 5.102 -2.160 1.00 85.81 99 ASN A C 1
ATOM 768 O O . ASN A 1 99 ? -5.995 6.071 -1.612 1.00 85.81 99 ASN A O 1
ATOM 772 N N . TYR A 1 100 ? -6.128 4.653 -3.363 1.00 86.00 100 TYR A N 1
ATOM 773 C CA . TYR A 1 100 ? -4.975 5.179 -4.096 1.00 86.00 100 TYR A CA 1
ATOM 774 C C . TYR A 1 100 ? -5.194 5.258 -5.611 1.00 86.00 100 TYR A C 1
ATOM 776 O O . TYR A 1 100 ? -5.864 4.430 -6.224 1.00 86.00 100 TYR A O 1
ATOM 784 N N . THR A 1 101 ? -4.541 6.242 -6.221 1.00 87.81 101 THR A N 1
ATOM 785 C CA . THR A 1 101 ? -4.342 6.405 -7.664 1.00 87.81 101 THR A CA 1
ATOM 786 C C . THR A 1 101 ? -2.890 6.105 -7.980 1.00 87.81 101 THR A C 1
ATOM 788 O O . THR A 1 101 ? -2.000 6.645 -7.329 1.00 87.81 101 THR A O 1
ATOM 791 N N . TYR A 1 102 ? -2.641 5.271 -8.979 1.00 88.19 102 TYR A N 1
ATOM 792 C CA . TYR A 1 102 ? -1.318 4.793 -9.351 1.00 88.19 102 TYR A CA 1
ATOM 793 C C . TYR A 1 102 ? -0.865 5.464 -10.647 1.00 88.19 102 TYR A C 1
ATOM 795 O O . TYR A 1 102 ? -1.416 5.202 -11.718 1.00 88.19 102 TYR A O 1
ATOM 803 N N . ASN A 1 103 ? 0.143 6.329 -10.534 1.00 87.38 103 ASN A N 1
ATOM 804 C CA . ASN A 1 103 ? 0.672 7.147 -11.616 1.00 87.38 103 ASN A CA 1
ATOM 805 C C . ASN A 1 103 ? 2.045 6.686 -12.098 1.00 87.38 103 ASN A C 1
ATOM 807 O O . ASN A 1 103 ? 2.996 6.702 -11.324 1.00 87.38 103 ASN A O 1
ATOM 811 N N . LEU A 1 104 ? 2.145 6.288 -13.368 1.00 88.00 104 LEU A N 1
ATOM 812 C CA . LEU A 1 104 ? 3.412 6.050 -14.051 1.00 88.00 104 LEU A CA 1
ATOM 813 C C . LEU A 1 104 ? 4.061 7.355 -14.513 1.00 88.00 104 LEU A C 1
ATOM 815 O O . LEU A 1 104 ? 3.376 8.284 -14.945 1.00 88.00 104 LEU A O 1
ATOM 819 N N . GLY A 1 105 ? 5.390 7.374 -14.478 1.00 83.75 105 GLY A N 1
ATOM 820 C CA . GLY A 1 105 ? 6.220 8.425 -15.055 1.00 83.75 105 GLY A CA 1
ATOM 821 C C . GLY A 1 105 ? 7.497 7.860 -15.678 1.00 83.75 105 GLY A C 1
ATOM 822 O O . GLY A 1 105 ? 7.834 6.689 -15.495 1.00 83.75 105 GLY A O 1
ATOM 823 N N . GLY A 1 106 ? 8.186 8.686 -16.473 1.00 74.31 106 GLY A N 1
ATOM 824 C CA . GLY A 1 106 ? 9.340 8.259 -17.284 1.00 74.31 106 GLY A CA 1
ATOM 825 C C . GLY A 1 106 ? 10.678 8.910 -16.966 1.00 74.31 106 GLY A C 1
ATOM 826 O O . GLY A 1 106 ? 11.698 8.562 -17.565 1.00 74.31 106 GLY A O 1
ATOM 827 N N . THR A 1 107 ? 10.674 9.858 -16.039 1.00 65.06 107 THR A N 1
ATOM 828 C CA . THR A 1 107 ? 11.868 10.588 -15.638 1.00 65.06 107 THR A CA 1
ATOM 829 C C . THR A 1 107 ? 11.850 10.738 -14.137 1.00 65.06 107 THR A C 1
ATOM 831 O O . THR A 1 107 ? 10.799 10.975 -13.541 1.00 65.06 107 THR A O 1
ATOM 834 N N . PHE A 1 108 ? 13.028 10.623 -13.551 1.00 60.47 108 PHE A N 1
ATOM 835 C CA . PHE A 1 108 ? 13.230 10.796 -12.133 1.00 60.47 108 PHE A CA 1
ATOM 836 C C . PHE A 1 108 ? 14.603 11.404 -11.903 1.00 60.47 108 PHE A C 1
ATOM 838 O O . PHE A 1 108 ? 15.593 10.813 -12.324 1.00 60.47 108 PHE A O 1
ATOM 845 N N . ASP A 1 109 ? 14.660 12.590 -11.298 1.00 53.31 109 ASP A N 1
ATOM 846 C CA . ASP A 1 109 ? 15.910 13.331 -11.062 1.00 53.31 109 ASP A CA 1
ATOM 847 C C . ASP A 1 109 ? 16.853 13.362 -12.293 1.00 53.31 109 ASP A C 1
ATOM 849 O O . ASP A 1 109 ? 18.057 13.131 -12.222 1.00 53.31 109 ASP A O 1
ATOM 853 N N . GLY A 1 110 ? 16.268 13.534 -13.487 1.00 56.16 110 GLY A N 1
ATOM 854 C CA . GLY A 1 110 ? 16.990 13.535 -14.766 1.00 56.16 110 GLY A CA 1
ATOM 855 C C . GLY A 1 110 ? 17.418 12.161 -15.308 1.00 56.16 110 GLY A C 1
ATOM 856 O O . GLY A 1 110 ? 17.800 12.075 -16.477 1.00 56.16 110 GLY A O 1
ATOM 857 N N . ALA A 1 111 ? 17.302 11.078 -14.533 1.00 63.00 111 ALA A N 1
ATOM 858 C CA . ALA A 1 111 ? 17.543 9.712 -14.991 1.00 63.00 111 ALA A CA 1
ATOM 859 C C . ALA A 1 111 ? 16.331 9.153 -15.759 1.00 63.00 111 ALA A C 1
ATOM 861 O O . ALA A 1 111 ? 15.175 9.306 -15.351 1.00 63.00 111 ALA A O 1
ATOM 862 N N . LYS A 1 112 ? 16.598 8.471 -16.882 1.00 73.94 112 LYS A N 1
ATOM 863 C CA . LYS A 1 112 ? 15.575 7.712 -17.619 1.00 73.94 112 LYS A CA 1
ATOM 864 C C . LYS A 1 112 ? 15.235 6.435 -16.842 1.00 73.94 112 LYS A C 1
ATOM 866 O O . LYS A 1 112 ? 16.126 5.704 -16.408 1.00 73.94 112 LYS A O 1
ATOM 871 N N . GLY A 1 113 ? 13.947 6.157 -16.681 1.00 80.06 113 GLY A N 1
ATOM 872 C CA . GLY A 1 113 ? 13.461 5.009 -15.917 1.00 80.06 113 GLY A CA 1
ATOM 873 C C . GLY A 1 113 ? 11.941 4.888 -15.962 1.00 80.06 113 GLY A C 1
ATOM 874 O O . GLY A 1 113 ? 11.278 5.655 -16.655 1.00 80.06 113 GLY A O 1
ATOM 875 N N . ALA A 1 114 ? 11.393 3.940 -15.212 1.00 86.62 114 ALA A N 1
ATOM 876 C CA . ALA A 1 114 ? 9.981 3.914 -14.851 1.00 86.62 114 ALA A CA 1
ATOM 877 C C . ALA A 1 114 ? 9.818 4.429 -13.425 1.00 86.62 114 ALA A C 1
ATOM 879 O O . ALA A 1 114 ? 10.531 3.978 -12.531 1.00 86.62 114 ALA A O 1
ATOM 880 N N . SER A 1 115 ? 8.849 5.302 -13.185 1.00 84.00 115 SER A N 1
ATOM 881 C CA . SER A 1 115 ? 8.371 5.615 -11.841 1.00 84.00 115 SER A CA 1
ATOM 882 C C . SER A 1 115 ? 6.929 5.156 -11.664 1.00 84.00 115 SER A C 1
ATOM 884 O O . SER A 1 115 ? 6.178 5.042 -12.631 1.00 84.00 115 SER A O 1
ATOM 886 N N . ILE A 1 116 ? 6.553 4.863 -10.424 1.00 86.19 116 ILE A N 1
ATOM 887 C CA . ILE A 1 116 ? 5.188 4.572 -9.997 1.00 86.19 116 ILE A CA 1
ATOM 888 C C . ILE A 1 116 ? 4.892 5.366 -8.732 1.00 86.19 116 ILE A C 1
ATOM 890 O O . ILE A 1 116 ? 5.649 5.325 -7.766 1.00 86.19 116 ILE A O 1
ATOM 894 N N . LYS A 1 117 ? 3.786 6.100 -8.722 1.00 84.25 117 LYS A N 1
ATOM 895 C CA . LYS A 1 117 ? 3.394 6.973 -7.616 1.00 84.25 117 LYS A CA 1
ATOM 896 C C . LYS A 1 117 ? 1.979 6.643 -7.181 1.00 84.25 117 LYS A C 1
ATOM 898 O O . LYS A 1 117 ? 1.039 6.840 -7.941 1.00 84.25 117 LYS A O 1
ATOM 903 N N . ALA A 1 118 ? 1.831 6.122 -5.970 1.00 86.44 118 ALA A N 1
ATOM 904 C CA . ALA A 1 118 ? 0.547 5.891 -5.331 1.00 86.44 118 ALA A CA 1
ATOM 905 C C . ALA A 1 118 ? 0.138 7.150 -4.551 1.00 86.44 118 ALA A C 1
ATOM 907 O O . ALA A 1 118 ? 0.695 7.453 -3.492 1.00 86.44 118 ALA A O 1
ATOM 908 N N . VAL A 1 119 ? -0.845 7.872 -5.083 1.00 82.25 119 VAL A N 1
ATOM 909 C CA . VAL A 1 119 ? -1.417 9.099 -4.513 1.00 82.25 119 VAL A CA 1
ATOM 910 C C . VAL A 1 119 ? -2.759 8.761 -3.856 1.00 82.25 119 VAL A C 1
ATOM 912 O O . VAL A 1 119 ? -3.606 8.191 -4.542 1.00 82.25 119 VAL A O 1
ATOM 915 N N . PRO A 1 120 ? -2.994 9.071 -2.569 1.00 82.81 120 PRO A N 1
ATOM 916 C CA . PRO A 1 120 ? -4.278 8.819 -1.920 1.00 82.81 120 PRO A CA 1
ATOM 917 C C . PRO A 1 120 ? -5.471 9.411 -2.690 1.00 82.81 120 PRO A C 1
ATOM 919 O O . PRO A 1 120 ? -5.415 10.562 -3.119 1.00 82.81 120 PRO A O 1
ATOM 922 N N . THR A 1 121 ? -6.548 8.640 -2.867 1.00 76.56 121 THR A N 1
ATOM 923 C CA . THR A 1 121 ? -7.809 9.106 -3.477 1.00 76.56 121 THR A CA 1
ATOM 924 C C . THR A 1 121 ? -8.685 9.844 -2.465 1.00 76.56 121 THR A C 1
ATOM 926 O O . THR A 1 121 ? -8.680 9.532 -1.274 1.00 76.56 121 THR A O 1
ATOM 929 N N . THR A 1 122 ? -9.475 10.817 -2.928 1.00 67.44 122 THR A N 1
ATOM 930 C CA . THR A 1 122 ? -10.498 11.489 -2.108 1.00 67.44 122 THR A CA 1
ATOM 931 C C . THR A 1 122 ? -11.515 10.508 -1.512 1.00 67.44 122 THR A C 1
ATOM 933 O O . THR A 1 122 ? -11.834 9.510 -2.160 1.00 67.44 122 THR A O 1
ATOM 936 N N . PRO A 1 123 ? -12.061 10.779 -0.301 1.00 53.97 123 PRO A N 1
ATOM 937 C CA . PRO A 1 123 ? -12.087 12.059 0.418 1.00 53.97 123 PRO A CA 1
ATOM 938 C C . PRO A 1 123 ? -11.209 12.062 1.688 1.00 53.97 123 PRO A C 1
ATOM 940 O O . PRO A 1 123 ? -11.573 11.518 2.727 1.00 53.97 123 PRO A O 1
ATOM 943 N N . SER A 1 124 ? -10.065 12.752 1.632 1.00 53.28 124 SER A N 1
ATOM 944 C CA . SER A 1 124 ? -9.105 12.931 2.743 1.00 53.28 124 SER A CA 1
ATOM 945 C C . SER A 1 124 ? -9.552 13.964 3.806 1.00 53.28 124 SER A C 1
ATOM 947 O O . SER A 1 124 ? -8.729 14.480 4.564 1.00 53.28 124 SER A O 1
ATOM 949 N N . THR A 1 125 ? -10.837 14.318 3.877 1.00 48.06 125 THR A N 1
ATOM 950 C CA . THR A 1 125 ? -11.350 15.288 4.865 1.00 48.06 125 THR A CA 1
ATOM 951 C C . THR A 1 125 ? -11.632 14.672 6.234 1.00 48.06 125 THR A C 1
ATOM 953 O O . THR A 1 125 ? -11.731 15.404 7.217 1.00 48.06 125 THR A O 1
ATOM 956 N N . ALA A 1 126 ? -11.705 13.345 6.339 1.00 50.69 126 ALA A N 1
ATOM 957 C CA . ALA A 1 126 ? -11.719 12.658 7.623 1.00 50.69 126 ALA A CA 1
ATOM 958 C C . ALA A 1 126 ? -10.296 12.206 7.957 1.00 50.69 126 ALA A C 1
ATOM 960 O O . ALA A 1 126 ? -9.731 11.353 7.273 1.00 50.69 126 ALA A O 1
ATOM 961 N N . ALA A 1 127 ? -9.714 12.780 9.012 1.00 53.81 127 ALA A N 1
ATOM 962 C CA . ALA A 1 127 ? -8.495 12.241 9.591 1.00 53.81 127 ALA A CA 1
ATOM 963 C C . ALA A 1 127 ? -8.697 10.739 9.865 1.00 53.81 127 ALA A C 1
ATOM 965 O O . ALA A 1 127 ? -9.737 10.349 10.407 1.00 53.81 127 ALA A O 1
ATOM 966 N N . PRO A 1 128 ? -7.724 9.893 9.505 1.00 56.53 128 PRO A N 1
ATOM 967 C CA . PRO A 1 128 ? -6.324 10.235 9.247 1.00 56.53 128 PRO A CA 1
ATOM 968 C C . PRO A 1 128 ? -5.949 10.315 7.756 1.00 56.53 128 PRO A C 1
ATOM 970 O O . PRO A 1 128 ? -6.344 9.486 6.941 1.00 56.53 128 PRO A O 1
ATOM 973 N N . VAL A 1 129 ? -5.121 11.312 7.434 1.00 71.06 129 VAL A N 1
ATOM 974 C CA . VAL A 1 129 ? -4.559 11.540 6.095 1.00 71.06 129 VAL A CA 1
ATOM 975 C C . VAL A 1 129 ? -3.576 10.408 5.766 1.00 71.06 129 VAL A C 1
ATOM 977 O O . VAL A 1 129 ? -2.725 10.060 6.588 1.00 71.06 129 VAL A O 1
ATOM 980 N N . LEU A 1 130 ? -3.706 9.801 4.586 1.00 76.88 130 LEU A N 1
ATOM 981 C CA . LEU A 1 130 ? -2.832 8.714 4.136 1.00 76.88 130 LEU A CA 1
ATOM 982 C C . LEU A 1 130 ? -1.495 9.259 3.608 1.00 76.88 130 LEU A C 1
ATOM 984 O O . LEU A 1 130 ? -1.410 10.374 3.093 1.00 76.88 130 LEU A O 1
ATOM 988 N N . LYS A 1 131 ? -0.431 8.458 3.723 1.00 78.88 131 LYS A N 1
ATOM 989 C CA . LYS A 1 131 ? 0.862 8.749 3.086 1.00 78.88 131 LYS A CA 1
ATOM 990 C C . LYS A 1 131 ? 0.845 8.333 1.616 1.00 78.88 131 LYS A C 1
ATOM 992 O O . LYS A 1 131 ? 0.186 7.353 1.262 1.00 78.88 131 LYS A O 1
ATOM 997 N N . GLY A 1 132 ? 1.588 9.059 0.785 1.00 79.44 132 GLY A N 1
ATOM 998 C CA . GLY A 1 132 ? 1.866 8.684 -0.599 1.00 79.44 132 GLY A CA 1
ATOM 999 C C . GLY A 1 132 ? 3.047 7.725 -0.682 1.00 79.44 132 GLY A C 1
ATOM 1000 O O . GLY A 1 132 ? 3.923 7.747 0.183 1.00 79.44 132 GLY A O 1
ATOM 1001 N N . TYR A 1 133 ? 3.083 6.903 -1.729 1.00 81.81 133 TYR A N 1
ATOM 1002 C CA . TYR A 1 133 ? 4.181 5.964 -1.975 1.00 81.81 133 TYR A CA 1
ATOM 1003 C C . TYR A 1 133 ? 4.772 6.183 -3.362 1.00 81.81 133 TYR A C 1
ATOM 1005 O O . TYR A 1 133 ? 4.039 6.326 -4.335 1.00 81.81 133 TYR A O 1
ATOM 1013 N N . GLY A 1 134 ? 6.097 6.205 -3.448 1.00 80.81 134 GLY A N 1
ATOM 1014 C CA . GLY A 1 134 ? 6.856 6.309 -4.685 1.00 80.81 134 GLY A CA 1
ATOM 1015 C C . GLY A 1 134 ? 7.639 5.032 -4.936 1.00 80.81 134 GLY A C 1
ATOM 1016 O O . GLY A 1 134 ? 8.096 4.369 -4.011 1.00 80.81 134 GLY A O 1
ATOM 1017 N N . GLY A 1 135 ? 7.796 4.673 -6.195 1.00 79.88 135 GLY A N 1
ATOM 1018 C CA . GLY A 1 135 ? 8.685 3.622 -6.641 1.00 79.88 135 GLY A CA 1
ATOM 1019 C C . GLY A 1 135 ? 9.363 4.045 -7.923 1.00 79.88 135 GLY A C 1
ATOM 1020 O O . GLY A 1 135 ? 8.781 4.778 -8.720 1.00 79.88 135 GLY A O 1
ATOM 1021 N N . PHE A 1 136 ? 10.585 3.580 -8.133 1.00 80.81 136 PHE A N 1
ATOM 1022 C CA . PHE A 1 136 ? 11.213 3.699 -9.438 1.00 80.81 136 PHE A CA 1
ATOM 1023 C C . PHE A 1 136 ? 12.021 2.460 -9.793 1.00 80.81 136 PHE A C 1
ATOM 1025 O O . PHE A 1 136 ? 12.413 1.659 -8.935 1.00 80.81 136 PHE A O 1
ATOM 1032 N N . VAL A 1 137 ? 12.259 2.337 -11.091 1.00 84.75 137 VAL A N 1
ATOM 1033 C CA . VAL A 1 137 ? 13.125 1.359 -11.728 1.00 84.75 137 VAL A CA 1
ATOM 1034 C C . VAL A 1 137 ? 13.952 2.088 -12.773 1.00 84.75 137 VAL A C 1
ATOM 1036 O O . VAL A 1 137 ? 13.420 2.814 -13.609 1.00 84.75 137 VAL A O 1
ATOM 1039 N N . THR A 1 138 ? 15.259 1.894 -12.739 1.00 84.81 138 THR A N 1
ATOM 1040 C CA . THR A 1 138 ? 16.186 2.427 -13.739 1.00 84.81 138 THR A CA 1
ATOM 1041 C C . THR A 1 138 ? 17.221 1.364 -14.081 1.00 84.81 138 THR A C 1
ATOM 1043 O O . THR A 1 138 ? 17.375 0.382 -13.356 1.00 84.81 138 THR A O 1
ATOM 1046 N N . VAL A 1 139 ? 17.913 1.534 -15.200 1.00 84.06 139 VAL A N 1
ATOM 1047 C CA . VAL A 1 139 ? 19.044 0.687 -15.577 1.00 84.06 139 VAL A CA 1
ATOM 1048 C C . VAL A 1 139 ? 20.312 1.439 -15.193 1.00 84.06 139 VAL A C 1
ATOM 1050 O O . VAL A 1 139 ? 20.524 2.565 -15.634 1.00 84.06 139 VAL A O 1
ATOM 1053 N N . GLY A 1 140 ? 21.132 0.833 -14.343 1.00 77.62 140 GLY A N 1
ATOM 1054 C CA . GLY A 1 140 ? 22.318 1.459 -13.772 1.00 77.62 140 GLY A CA 1
ATOM 1055 C C . GLY A 1 140 ? 23.446 0.463 -13.555 1.00 77.62 140 GLY A C 1
ATOM 1056 O O . GLY A 1 140 ? 23.371 -0.684 -13.986 1.00 77.62 140 GLY A O 1
ATOM 1057 N N . GLN A 1 141 ? 24.502 0.910 -12.884 1.00 71.56 141 GLN A N 1
ATOM 1058 C CA . GLN A 1 141 ? 25.617 0.063 -12.462 1.00 71.56 141 GLN A CA 1
ATOM 1059 C C . GLN A 1 141 ? 25.740 0.182 -10.947 1.00 71.56 141 GLN A C 1
ATOM 1061 O O . GLN A 1 141 ? 25.676 1.285 -10.402 1.00 71.56 141 GLN A O 1
ATOM 1066 N N . THR A 1 142 ? 25.918 -0.932 -10.244 1.00 61.94 142 THR A N 1
ATOM 1067 C CA . THR A 1 142 ? 26.121 -0.890 -8.793 1.00 61.94 142 THR A CA 1
ATOM 1068 C C . THR A 1 142 ? 27.520 -0.355 -8.487 1.00 61.94 142 THR A C 1
ATOM 1070 O O . THR A 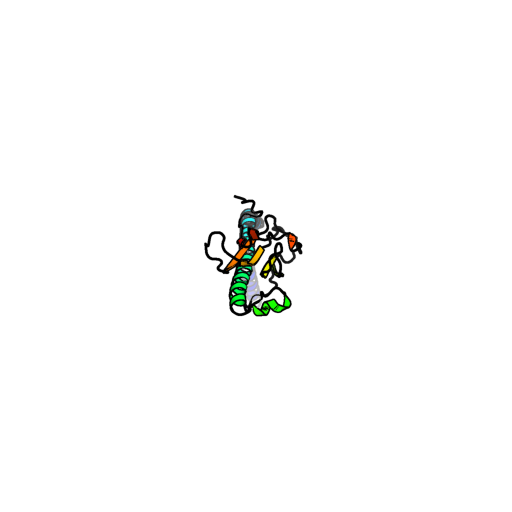1 142 ? 28.516 -0.906 -8.954 1.00 61.94 142 THR A O 1
ATOM 1073 N N . ALA A 1 143 ? 27.614 0.708 -7.681 1.00 59.22 143 ALA A N 1
ATOM 1074 C CA . ALA A 1 143 ? 28.903 1.224 -7.229 1.00 59.22 143 ALA A CA 1
ATOM 1075 C C . ALA A 1 143 ? 29.722 0.120 -6.537 1.00 59.22 143 ALA A C 1
ATOM 1077 O O . ALA A 1 143 ? 29.238 -0.530 -5.613 1.00 59.22 143 ALA A O 1
ATOM 1078 N N . GLY A 1 144 ? 30.963 -0.082 -6.988 1.00 56.53 144 GLY A N 1
ATOM 1079 C CA . GLY A 1 144 ? 31.882 -1.081 -6.434 1.00 56.53 144 GLY A CA 1
ATOM 1080 C C . GLY A 1 144 ? 31.889 -2.439 -7.145 1.00 56.53 144 GLY A C 1
ATOM 1081 O O . GLY A 1 144 ? 32.749 -3.262 -6.837 1.00 56.53 144 GLY A O 1
ATOM 1082 N N . ALA A 1 145 ? 31.012 -2.675 -8.125 1.00 54.59 145 ALA A N 1
ATOM 1083 C CA . ALA A 1 145 ? 31.198 -3.776 -9.064 1.00 54.59 145 ALA A CA 1
ATOM 1084 C C . ALA A 1 145 ? 32.347 -3.388 -10.009 1.00 54.59 145 ALA A C 1
ATOM 1086 O O . ALA A 1 145 ? 32.185 -2.521 -10.858 1.00 54.59 145 ALA A O 1
ATOM 1087 N N . GLY A 1 146 ? 33.536 -3.972 -9.851 1.00 52.94 146 GLY A N 1
ATOM 1088 C CA . GLY A 1 146 ? 34.721 -3.691 -10.686 1.00 52.94 146 GLY A CA 1
ATOM 1089 C C . GLY A 1 146 ? 34.586 -4.068 -12.172 1.00 52.94 146 GLY A C 1
ATOM 1090 O O . GLY A 1 146 ? 35.589 -4.178 -12.871 1.00 52.94 146 GLY A O 1
ATOM 1091 N N . VAL A 1 147 ? 33.363 -4.287 -12.647 1.00 56.56 147 VAL A N 1
ATOM 1092 C CA . VAL A 1 147 ? 32.970 -4.621 -14.011 1.00 56.56 147 VAL A CA 1
ATOM 1093 C C . VAL A 1 147 ? 31.745 -3.768 -14.341 1.00 56.56 147 VAL A C 1
ATOM 1095 O O . VAL A 1 147 ? 30.815 -3.695 -13.543 1.00 56.56 147 VAL A O 1
ATOM 1098 N N . GLY A 1 148 ? 31.758 -3.076 -15.483 1.00 66.88 148 GLY A N 1
ATOM 1099 C CA . GLY A 1 148 ? 30.707 -2.137 -15.905 1.00 66.88 148 GLY A CA 1
ATOM 1100 C C . GLY A 1 148 ? 29.393 -2.805 -16.327 1.00 66.88 148 GLY A C 1
ATOM 1101 O O . GLY A 1 148 ? 28.826 -2.461 -17.363 1.00 66.88 148 GLY A O 1
ATOM 1102 N N . GLU A 1 149 ? 28.941 -3.803 -15.571 1.00 72.31 149 GLU A N 1
ATOM 1103 C CA . GLU A 1 149 ? 27.744 -4.582 -15.852 1.00 72.31 149 GLU A CA 1
ATOM 1104 C C . GLU A 1 149 ? 26.493 -3.784 -15.503 1.00 72.31 149 GLU A C 1
ATOM 1106 O O . GLU A 1 149 ? 26.326 -3.255 -14.401 1.00 72.31 149 GLU A O 1
ATOM 1111 N N . SER A 1 150 ? 25.604 -3.688 -16.485 1.00 76.31 150 SER A N 1
ATOM 1112 C CA . SER A 1 150 ? 24.351 -2.974 -16.341 1.00 76.31 150 SER A CA 1
ATOM 1113 C C . SER A 1 150 ? 23.304 -3.873 -15.692 1.00 76.31 150 SER A C 1
ATOM 1115 O O . SER A 1 150 ? 23.078 -4.996 -16.135 1.00 76.31 150 SER A O 1
ATOM 1117 N N . THR A 1 151 ? 22.655 -3.374 -14.646 1.00 81.12 151 THR A N 1
ATOM 1118 C CA . THR A 1 151 ? 21.595 -4.072 -13.917 1.00 81.12 151 THR A CA 1
ATOM 1119 C C . THR A 1 151 ? 20.410 -3.144 -13.671 1.00 81.12 151 THR A C 1
ATOM 1121 O O . THR A 1 151 ? 20.538 -1.916 -13.694 1.00 81.12 151 THR A O 1
ATOM 1124 N N . THR A 1 152 ? 19.232 -3.717 -13.438 1.00 82.12 152 THR A N 1
ATOM 1125 C CA . THR A 1 152 ? 18.061 -2.941 -13.035 1.00 82.12 152 THR A CA 1
ATOM 1126 C C . THR A 1 152 ? 18.147 -2.599 -11.555 1.00 82.12 152 THR A C 1
ATOM 1128 O O . THR A 1 152 ? 18.239 -3.477 -10.699 1.00 82.12 152 THR A O 1
ATOM 1131 N N . LEU A 1 153 ? 18.063 -1.315 -11.242 1.00 80.12 153 LEU A N 1
ATOM 1132 C CA . LEU A 1 153 ? 18.022 -0.801 -9.885 1.00 80.12 153 LEU A CA 1
ATOM 1133 C C . LEU A 1 153 ? 16.599 -0.351 -9.569 1.00 80.12 153 LEU A C 1
ATOM 1135 O O . LEU A 1 153 ? 15.950 0.295 -10.392 1.00 80.12 153 LEU A O 1
ATOM 1139 N N . THR A 1 154 ? 16.113 -0.670 -8.372 1.00 81.44 154 THR A N 1
ATOM 1140 C CA . THR A 1 154 ? 14.783 -0.261 -7.921 1.00 81.44 154 THR A CA 1
ATOM 1141 C C . THR A 1 154 ? 14.791 0.218 -6.478 1.00 81.44 154 THR A C 1
ATOM 1143 O O . THR A 1 154 ? 15.517 -0.318 -5.641 1.00 81.44 154 THR A O 1
ATOM 1146 N N . ALA A 1 155 ? 13.946 1.197 -6.172 1.00 78.31 155 ALA A N 1
ATOM 1147 C CA . ALA A 1 155 ? 13.591 1.513 -4.799 1.00 78.31 155 ALA A CA 1
ATOM 1148 C C . ALA A 1 155 ? 12.121 1.898 -4.666 1.00 78.31 155 ALA A C 1
ATOM 1150 O O . ALA A 1 155 ? 11.428 2.196 -5.642 1.00 78.31 155 ALA A O 1
ATOM 1151 N N . LEU A 1 156 ? 11.661 1.821 -3.420 1.00 78.56 156 LEU A N 1
ATOM 1152 C CA . LEU A 1 156 ? 10.318 2.146 -2.970 1.00 78.56 156 LEU A CA 1
ATOM 1153 C C . LEU A 1 156 ? 10.432 3.041 -1.739 1.00 78.56 156 LEU A C 1
ATOM 1155 O O . LEU A 1 156 ? 11.205 2.749 -0.826 1.00 78.56 156 LEU A O 1
ATOM 1159 N N . THR A 1 157 ? 9.643 4.101 -1.708 1.00 71.62 157 THR A N 1
ATOM 1160 C CA . THR A 1 157 ? 9.676 5.161 -0.700 1.00 71.62 157 THR A CA 1
ATOM 1161 C C . THR A 1 157 ? 8.277 5.603 -0.327 1.00 71.62 157 THR A C 1
ATOM 1163 O O . THR A 1 157 ? 7.313 5.371 -1.052 1.00 71.62 157 THR A O 1
ATOM 1166 N N . GLU A 1 158 ? 8.157 6.245 0.829 1.00 72.19 158 GLU A N 1
ATOM 1167 C CA . GLU A 1 158 ? 6.908 6.832 1.302 1.00 72.19 158 GLU A CA 1
ATOM 1168 C C . GLU A 1 158 ? 7.099 8.300 1.655 1.00 72.19 158 GLU A C 1
ATOM 1170 O O . GLU A 1 158 ? 8.198 8.711 2.027 1.00 72.19 158 GLU A O 1
ATOM 1175 N N . THR A 1 159 ? 6.032 9.091 1.570 1.00 63.38 159 THR A N 1
ATOM 1176 C CA . THR A 1 159 ? 6.062 10.505 1.948 1.00 63.38 159 THR A CA 1
ATOM 1177 C C . THR A 1 159 ? 6.345 10.681 3.440 1.00 63.38 159 THR A C 1
ATOM 1179 O O . THR A 1 159 ? 5.759 10.011 4.294 1.00 63.38 159 THR A O 1
ATOM 1182 N N . LEU A 1 160 ? 7.231 11.628 3.774 1.00 59.38 160 LEU A N 1
ATOM 1183 C CA . LEU A 1 160 ? 7.536 11.967 5.171 1.00 59.38 160 LEU A CA 1
ATOM 1184 C C . LEU A 1 160 ? 6.305 12.521 5.896 1.00 59.38 160 LEU A C 1
ATOM 1186 O O . LEU A 1 160 ? 6.081 12.228 7.070 1.00 59.38 160 LEU A O 1
ATOM 1190 N N . THR A 1 161 ? 5.486 13.286 5.179 1.00 57.72 161 THR A N 1
ATOM 1191 C CA . THR A 1 161 ? 4.211 13.810 5.662 1.00 57.72 161 THR A CA 1
ATOM 1192 C C . THR A 1 161 ? 3.052 13.139 4.930 1.00 57.72 161 THR A C 1
ATOM 1194 O O . THR A 1 161 ? 3.168 12.854 3.734 1.00 57.72 161 THR A O 1
ATOM 1197 N N . PRO A 1 162 ? 1.919 12.891 5.606 1.00 60.91 162 PRO A N 1
ATOM 1198 C CA . PRO A 1 162 ? 0.673 12.570 4.923 1.00 60.91 162 PRO A CA 1
ATOM 1199 C C . PRO A 1 162 ? 0.369 13.631 3.863 1.00 60.91 162 PRO A C 1
ATOM 1201 O O . PRO A 1 162 ? 0.518 14.824 4.134 1.00 60.91 162 PRO A O 1
ATOM 1204 N N . ILE A 1 163 ? -0.002 13.205 2.659 1.00 57.84 163 ILE A N 1
ATOM 1205 C CA . ILE A 1 163 ? -0.278 14.123 1.552 1.00 57.84 163 ILE A CA 1
ATOM 1206 C C . ILE A 1 163 ? -1.782 14.335 1.432 1.00 57.84 163 ILE A C 1
ATOM 1208 O O . ILE A 1 163 ? -2.561 13.385 1.495 1.00 57.84 163 ILE A O 1
ATOM 1212 N N . THR A 1 164 ? -2.191 15.594 1.292 1.00 50.03 164 THR A N 1
ATOM 1213 C CA . THR A 1 164 ? -3.569 15.934 0.935 1.00 50.03 164 THR A CA 1
ATOM 1214 C C . THR A 1 164 ? -3.856 15.542 -0.510 1.00 50.03 164 THR A C 1
ATOM 1216 O O . THR A 1 164 ? -2.944 15.405 -1.324 1.00 50.03 164 THR A O 1
ATOM 1219 N N . ASP A 1 165 ? -5.141 15.355 -0.795 1.00 53.34 165 ASP A N 1
ATOM 1220 C CA . ASP A 1 165 ? -5.699 15.070 -2.117 1.00 53.34 165 ASP A CA 1
ATOM 1221 C C . ASP A 1 165 ? -4.979 15.788 -3.273 1.00 53.34 165 ASP A C 1
ATOM 1223 O O . ASP A 1 165 ? -4.647 16.971 -3.172 1.00 53.34 165 ASP A O 1
ATOM 1227 N N . GLY A 1 166 ? -4.741 15.061 -4.369 1.00 50.28 166 GLY A N 1
ATOM 1228 C CA . GLY A 1 166 ? -4.188 15.626 -5.597 1.00 50.28 166 GLY A CA 1
ATOM 1229 C C . GLY A 1 166 ? -2.787 16.222 -5.451 1.00 50.28 166 GLY A C 1
ATOM 1230 O O . GLY A 1 166 ? -2.386 17.008 -6.310 1.00 50.28 166 GLY A O 1
ATOM 1231 N N . ALA A 1 167 ? -2.056 15.880 -4.379 1.00 47.88 167 ALA A N 1
ATOM 1232 C CA . ALA A 1 167 ? -0.684 16.319 -4.167 1.00 47.88 167 ALA A CA 1
ATOM 1233 C C . ALA A 1 167 ? 0.133 16.137 -5.445 1.00 47.88 167 ALA A C 1
ATOM 1235 O O . ALA A 1 167 ? 0.173 15.050 -6.030 1.00 47.88 167 ALA A O 1
ATOM 1236 N N . ALA A 1 168 ? 0.758 17.233 -5.877 1.00 47.34 168 ALA A N 1
ATOM 1237 C CA . ALA A 1 168 ? 1.622 17.228 -7.038 1.00 47.34 168 ALA A CA 1
ATOM 1238 C C . ALA A 1 168 ? 2.661 16.110 -6.884 1.00 47.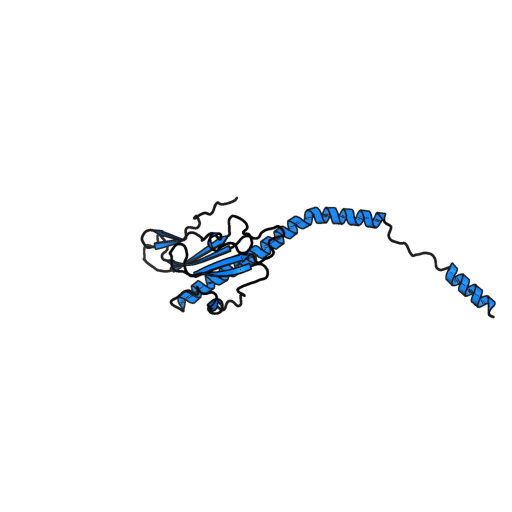34 168 ALA A C 1
ATOM 1240 O O . ALA A 1 168 ? 3.212 15.905 -5.801 1.00 47.34 168 ALA A O 1
ATOM 1241 N N . ASP A 1 169 ? 2.919 15.416 -7.991 1.00 49.56 169 ASP A N 1
ATOM 1242 C CA . ASP A 1 169 ? 3.928 14.365 -8.177 1.00 49.56 169 ASP A CA 1
ATOM 1243 C C . ASP A 1 169 ? 5.240 14.633 -7.385 1.00 49.56 169 ASP A C 1
ATOM 1245 O O . ASP A 1 169 ? 5.823 13.732 -6.776 1.00 49.56 169 ASP A O 1
ATOM 1249 N N . THR A 1 170 ? 5.613 15.912 -7.279 1.00 51.31 170 THR A N 1
ATOM 1250 C CA . THR A 1 170 ? 6.777 16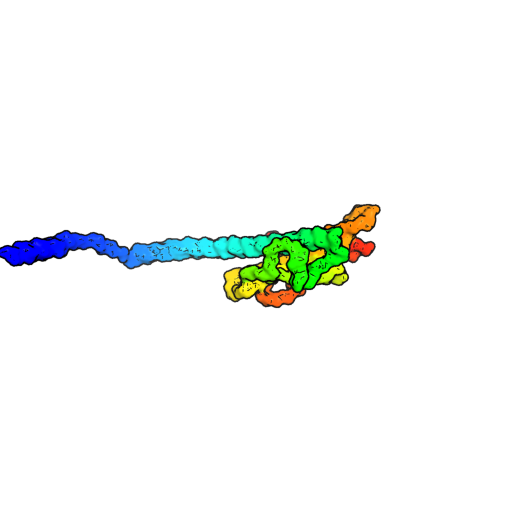.464 -6.573 1.00 51.31 170 THR A CA 1
ATOM 1251 C C . THR A 1 170 ? 6.822 16.266 -5.051 1.00 51.31 170 THR A C 1
ATOM 1253 O O . THR A 1 170 ? 7.881 16.470 -4.461 1.00 51.31 170 THR A O 1
ATOM 1256 N N . GLN A 1 171 ? 5.721 15.899 -4.385 1.00 50.88 171 GLN A N 1
ATOM 1257 C CA . GLN A 1 171 ? 5.692 15.690 -2.926 1.00 50.88 171 GLN A CA 1
ATOM 1258 C C . GLN A 1 171 ? 5.971 14.243 -2.505 1.00 50.88 171 GLN A C 1
ATOM 1260 O O . GLN A 1 171 ? 6.247 13.998 -1.328 1.00 50.88 171 GLN A O 1
ATOM 1265 N N . ILE A 1 172 ? 5.907 13.285 -3.435 1.00 55.75 172 ILE A N 1
ATOM 1266 C CA . ILE A 1 172 ? 6.258 11.887 -3.173 1.00 55.75 172 ILE A CA 1
ATOM 1267 C C . ILE A 1 172 ? 7.775 11.769 -3.271 1.00 55.75 172 ILE A C 1
ATOM 1269 O O . ILE A 1 172 ? 8.300 12.010 -4.357 1.00 55.75 172 ILE A O 1
ATOM 1273 N N . PRO A 1 173 ? 8.484 11.438 -2.168 1.00 51.22 173 PRO A N 1
ATOM 1274 C CA . PRO A 1 173 ? 9.926 11.410 -2.170 1.00 51.22 173 PRO A CA 1
ATOM 1275 C C . PRO A 1 173 ? 10.356 10.353 -3.152 1.00 51.22 173 PRO A C 1
ATOM 1277 O O . PRO A 1 173 ? 10.101 9.160 -3.014 1.00 51.22 173 PRO A O 1
ATOM 1280 N N . ASP A 1 174 ? 11.014 10.856 -4.156 1.00 49.34 174 ASP A N 1
ATOM 1281 C CA . ASP A 1 174 ? 11.806 10.129 -5.086 1.00 49.34 174 ASP A CA 1
ATOM 1282 C C . ASP A 1 174 ? 12.925 9.436 -4.258 1.00 49.34 174 ASP A C 1
ATOM 1284 O O . ASP A 1 174 ? 13.737 10.131 -3.654 1.00 49.34 174 ASP A O 1
ATOM 1288 N N . ALA A 1 175 ? 12.986 8.088 -4.135 1.00 47.50 175 ALA A N 1
ATOM 1289 C CA . ALA A 1 175 ? 14.196 7.478 -3.542 1.00 47.50 175 ALA A CA 1
ATOM 1290 C C . ALA A 1 175 ? 15.433 7.909 -4.336 1.00 47.50 175 ALA A C 1
ATOM 1292 O O . ALA A 1 175 ? 15.545 7.623 -5.521 1.00 47.50 175 ALA A O 1
ATOM 1293 N N . ALA A 1 176 ? 16.352 8.624 -3.698 1.00 47.22 176 ALA A N 1
ATOM 1294 C CA . ALA A 1 176 ? 17.391 9.319 -4.438 1.00 47.22 176 ALA A CA 1
ATOM 1295 C C . ALA A 1 176 ? 18.200 8.381 -5.340 1.00 47.22 176 ALA A C 1
ATOM 1297 O O . ALA A 1 176 ? 18.783 7.389 -4.899 1.00 47.22 176 ALA A O 1
ATOM 1298 N N . VAL A 1 177 ? 18.252 8.739 -6.617 1.00 48.91 177 VAL A N 1
ATOM 1299 C CA . VAL A 1 177 ? 19.172 8.172 -7.590 1.00 48.91 177 VAL A CA 1
ATOM 1300 C C . VAL A 1 177 ? 20.375 9.103 -7.626 1.00 48.91 177 VAL A C 1
ATOM 1302 O O . VAL A 1 177 ? 20.305 10.199 -8.162 1.00 48.91 177 VAL A O 1
ATOM 1305 N N . VAL A 1 178 ? 21.488 8.695 -7.027 1.00 47.34 178 VAL A N 1
ATOM 1306 C CA . VAL A 1 178 ? 22.746 9.441 -7.101 1.00 47.34 178 VAL A CA 1
ATOM 1307 C C . VAL A 1 178 ? 23.546 8.890 -8.275 1.00 47.34 178 VAL A C 1
ATOM 1309 O O . VAL A 1 178 ? 23.972 7.738 -8.257 1.00 47.34 178 VAL A O 1
ATOM 1312 N N . THR A 1 179 ? 23.767 9.709 -9.302 1.00 42.97 179 THR A N 1
ATOM 1313 C CA . THR A 1 179 ? 24.685 9.357 -10.393 1.00 42.97 179 THR A CA 1
ATOM 1314 C C . THR A 1 179 ? 26.075 9.893 -10.063 1.00 42.97 179 THR A C 1
ATOM 1316 O O . THR A 1 179 ? 26.306 11.097 -10.148 1.00 42.97 179 THR A O 1
ATOM 1319 N N . THR A 1 180 ? 27.014 9.017 -9.701 1.00 41.53 180 THR A N 1
ATOM 1320 C CA . THR A 1 180 ? 28.417 9.394 -9.452 1.00 41.53 180 THR A CA 1
ATOM 1321 C C . THR A 1 180 ? 29.299 8.740 -10.509 1.00 41.53 180 THR A C 1
ATOM 1323 O O . THR A 1 180 ? 29.320 7.520 -10.633 1.00 41.53 180 THR A O 1
ATOM 1326 N N . GLY A 1 181 ? 30.032 9.541 -11.292 1.00 41.06 181 GLY A N 1
ATOM 1327 C CA . GLY A 1 181 ? 31.036 9.029 -12.238 1.00 41.06 181 GLY A CA 1
ATOM 1328 C C . GLY A 1 181 ? 30.486 8.179 -13.395 1.00 41.06 181 GLY A C 1
ATOM 1329 O O . GLY A 1 181 ? 31.191 7.303 -13.881 1.00 41.06 181 GLY A O 1
ATOM 1330 N N . GLY A 1 182 ? 29.237 8.404 -13.821 1.00 45.47 182 GLY A N 1
ATOM 1331 C CA . GLY A 1 182 ? 28.581 7.627 -14.885 1.00 45.47 182 GLY A CA 1
ATOM 1332 C C . GLY A 1 182 ? 27.872 6.352 -14.410 1.00 45.47 182 GLY A C 1
ATOM 1333 O O . GLY A 1 182 ? 27.177 5.722 -15.203 1.00 45.47 182 GLY A O 1
ATOM 1334 N N . ALA A 1 183 ? 27.983 6.002 -13.123 1.00 44.56 183 ALA A N 1
ATOM 1335 C CA . ALA A 1 183 ? 27.215 4.933 -12.495 1.00 44.56 183 ALA A CA 1
ATOM 1336 C C . ALA A 1 183 ? 25.987 5.511 -11.778 1.00 44.56 183 ALA A C 1
ATOM 1338 O O . ALA A 1 183 ? 26.106 6.355 -10.888 1.00 44.56 183 ALA A O 1
ATOM 1339 N N . THR A 1 184 ? 24.800 5.057 -12.170 1.00 52.66 184 THR A N 1
ATOM 1340 C CA . THR A 1 184 ? 23.541 5.346 -11.478 1.00 52.66 184 THR A CA 1
ATOM 1341 C C . THR A 1 184 ? 23.456 4.464 -10.236 1.00 52.66 184 THR A C 1
ATOM 1343 O O . THR A 1 184 ? 23.391 3.250 -10.369 1.00 52.66 184 THR A O 1
ATOM 1346 N N . VAL A 1 185 ? 23.463 5.052 -9.039 1.00 50.25 185 VAL A N 1
ATOM 1347 C CA . VAL A 1 185 ? 23.376 4.351 -7.749 1.00 50.25 185 VAL A CA 1
ATOM 1348 C C . VAL A 1 185 ? 22.092 4.773 -7.049 1.00 50.25 185 VAL A C 1
ATOM 1350 O O . VAL A 1 185 ? 21.717 5.940 -7.081 1.00 50.25 185 VAL A O 1
ATOM 1353 N N . ILE A 1 186 ? 21.415 3.850 -6.372 1.00 53.84 186 ILE A N 1
ATOM 1354 C CA . ILE A 1 186 ? 20.296 4.211 -5.499 1.00 53.84 186 ILE A CA 1
ATOM 1355 C C . ILE A 1 186 ? 20.862 4.556 -4.128 1.00 53.84 186 ILE A C 1
ATOM 1357 O O . ILE A 1 186 ? 21.388 3.681 -3.442 1.00 53.84 186 ILE A O 1
ATOM 1361 N N . ASN A 1 187 ? 20.757 5.820 -3.727 1.00 46.59 187 ASN A N 1
ATOM 1362 C CA . ASN A 1 187 ? 21.013 6.225 -2.357 1.00 46.59 187 ASN A CA 1
ATOM 1363 C C . ASN A 1 187 ? 19.707 6.101 -1.559 1.00 46.59 187 ASN A C 1
ATOM 1365 O O . ASN A 1 187 ? 18.816 6.941 -1.710 1.00 46.59 187 ASN A O 1
ATOM 1369 N N . PRO A 1 188 ? 19.580 5.111 -0.660 1.00 44.53 188 PRO A N 1
ATOM 1370 C CA . PRO A 1 188 ? 18.423 5.039 0.220 1.00 44.53 188 PRO A CA 1
ATOM 1371 C C . PRO A 1 188 ? 18.326 6.252 1.161 1.00 44.53 188 PRO A C 1
ATOM 1373 O O . PRO A 1 188 ? 17.281 6.435 1.761 1.00 44.53 188 PRO A O 1
ATOM 1376 N N . GLY A 1 189 ? 19.364 7.089 1.292 1.00 37.62 189 GLY A N 1
ATOM 1377 C CA . GLY A 1 189 ? 19.450 8.213 2.231 1.00 37.62 189 GLY A CA 1
ATOM 1378 C C . GLY A 1 189 ? 19.110 9.606 1.687 1.00 37.62 189 GLY A C 1
ATOM 1379 O O . GLY A 1 189 ? 19.296 10.587 2.404 1.00 37.62 189 GLY A O 1
ATOM 1380 N N . GLY A 1 190 ? 18.618 9.753 0.454 1.00 38.84 190 GLY A N 1
ATOM 1381 C CA . GLY A 1 190 ? 18.148 11.060 -0.019 1.00 38.84 190 GLY A CA 1
ATOM 1382 C C . GLY A 1 190 ? 16.817 11.437 0.625 1.00 38.84 190 GLY A C 1
ATOM 1383 O O . GLY A 1 190 ? 15.784 10.873 0.285 1.00 38.84 190 GLY A O 1
ATOM 1384 N N . ASN A 1 191 ? 16.856 12.363 1.585 1.00 40.62 191 ASN A N 1
ATOM 1385 C CA . ASN A 1 191 ? 15.716 12.852 2.373 1.00 40.62 191 ASN A CA 1
ATOM 1386 C C . ASN A 1 191 ? 14.931 11.799 3.177 1.00 40.62 191 ASN A C 1
ATOM 1388 O O . ASN A 1 191 ? 13.823 12.082 3.629 1.00 40.62 191 ASN A O 1
ATOM 1392 N N . GLN A 1 192 ? 15.512 10.636 3.479 1.00 42.44 192 GLN A N 1
ATOM 1393 C CA . GLN A 1 192 ? 15.023 9.816 4.590 1.00 42.44 192 GLN A CA 1
ATOM 1394 C C . GLN A 1 192 ? 15.478 10.462 5.901 1.00 42.44 192 GLN A C 1
ATOM 1396 O O . GLN A 1 192 ? 16.516 10.112 6.461 1.00 42.44 192 GLN A O 1
ATOM 1401 N N . LYS A 1 193 ? 14.709 11.424 6.423 1.00 33.47 193 LYS A N 1
ATOM 1402 C CA . LYS A 1 193 ? 14.720 11.611 7.875 1.00 33.47 193 LYS A CA 1
ATOM 1403 C C . LYS A 1 193 ? 14.108 10.346 8.463 1.00 33.47 193 LYS A C 1
ATOM 1405 O O . LYS A 1 193 ? 12.889 10.209 8.475 1.00 33.47 193 LYS A O 1
ATOM 1410 N N . GLU A 1 194 ? 14.967 9.426 8.894 1.00 28.62 194 GLU A N 1
ATOM 1411 C CA . GLU A 1 194 ? 14.604 8.319 9.771 1.00 28.62 194 GLU A CA 1
ATOM 1412 C C . GLU A 1 194 ? 13.796 8.885 10.943 1.00 28.62 194 GLU A C 1
ATOM 1414 O O . GLU A 1 194 ? 14.329 9.574 11.816 1.00 28.62 194 GLU A O 1
ATOM 1419 N N . VAL A 1 195 ? 12.487 8.646 10.946 1.00 29.83 195 VAL A N 1
ATOM 1420 C CA . VAL A 1 195 ? 11.672 8.854 12.140 1.00 29.83 195 VAL A CA 1
ATOM 1421 C C . VAL A 1 195 ? 11.673 7.516 12.866 1.00 29.83 195 VAL A C 1
ATOM 1423 O O . VAL A 1 195 ? 11.033 6.566 12.417 1.00 29.83 195 VAL A O 1
ATOM 1426 N N . LYS A 1 196 ? 12.484 7.453 13.926 1.00 29.94 196 LYS A N 1
ATOM 1427 C CA . LYS A 1 196 ? 12.392 6.433 14.977 1.00 29.94 196 LYS A CA 1
ATOM 1428 C C . LYS A 1 196 ? 10.976 6.342 15.539 1.00 29.94 196 LYS A C 1
ATOM 1430 O O . LYS A 1 196 ? 10.335 7.409 15.672 1.00 29.94 196 LYS A O 1
#

Organism: NCBI:txid56107

InterPro domains:
  IPR000983 General secretion pathway protein G-type pilin [PR00813] (22-47)
  IPR000983 General secretion pathway protein G-type pilin [PR00813] (58-76)
  IPR012902 Prokaryotic N-terminal methylation site [PF07963] (18-43)
  IPR012902 Prokaryotic N-terminal methylation site [PS00409] (21-41)
  IPR012902 Prokaryotic N-terminal methylation site [TIGR02532] (22-43)
  IPR031975 Type IV pilin-like putative secretion pathway protein G/H [PF16734] (56-175)
  IPR045584 Pilin-like [SSF54523] (23-124)

Foldseek 3Di:
DVVVVVVVVVVVVVPPPPPCPDDDPVNVVVVCVVVVVVCVVVVVVVVVVVLVVLVVVQQVVQVLLQVLQQVVCVVPVAGDQDPVCSCVSVPPDDCDDQFWHWHWHQDDPNAGWIKIKTFTADDCPDDDAHKIKIKIKHWFAEPPPPDRDIHIDMDMFIAPDRDHPPPPPVRGDDQDFDQDPNTTYRDNPPPPPPDD

Sequence (196 aa):
MKTELKAKFLQHILNKKKNDEGFTLIELLVVIIIIGILSAIALPAFLNQANKARASEAKTYAGSVNRAQQAYILENPTFVTNQTNFSQLQLGIKTQTANYTYNLGGTFDGAKGASIKAVPTTPSTAAPVLKGYGGFVTVGQTAGAGVGESTTLTALTETLTPITDGAADTQIPDAAVVTTGGATVINPGGNQKEVK